Protein AF-A0A7V6L2R2-F1 (afdb_monomer_lite)

Structure (mmCIF, N/CA/C/O backbone):
data_AF-A0A7V6L2R2-F1
#
_entry.id   AF-A0A7V6L2R2-F1
#
loop_
_atom_site.group_PDB
_atom_site.id
_atom_site.type_symbol
_atom_site.label_atom_id
_atom_site.label_alt_id
_atom_site.label_comp_id
_atom_site.label_asym_id
_atom_site.label_entity_id
_atom_site.label_seq_id
_atom_site.pdbx_PDB_ins_code
_atom_site.Cartn_x
_atom_site.Cartn_y
_atom_site.Cartn_z
_atom_site.occupancy
_atom_site.B_iso_or_equiv
_atom_site.auth_seq_id
_atom_site.auth_comp_id
_atom_site.auth_asym_id
_atom_site.auth_atom_id
_atom_site.pdbx_PDB_model_num
ATOM 1 N N . MET A 1 1 ? 2.493 -13.483 13.921 1.00 66.25 1 MET A N 1
ATOM 2 C CA . MET A 1 1 ? 3.131 -12.199 13.503 1.00 66.25 1 MET A CA 1
ATOM 3 C C . MET A 1 1 ? 4.569 -12.244 12.956 1.00 66.25 1 MET A C 1
ATOM 5 O O . MET A 1 1 ? 4.716 -12.155 11.746 1.00 66.25 1 MET A O 1
ATOM 9 N N . ARG A 1 2 ? 5.641 -12.344 13.770 1.00 71.62 2 ARG A N 1
ATOM 10 C CA . ARG A 1 2 ? 7.036 -12.100 13.296 1.00 71.62 2 ARG A CA 1
ATOM 11 C C . ARG A 1 2 ? 7.472 -12.992 12.124 1.00 71.62 2 ARG A C 1
ATOM 13 O O . ARG A 1 2 ? 8.059 -12.504 11.167 1.00 71.62 2 ARG A O 1
ATOM 20 N N . ILE A 1 3 ? 7.132 -14.280 12.189 1.00 77.75 3 ILE A N 1
ATOM 21 C CA . ILE A 1 3 ? 7.435 -15.261 11.136 1.00 77.75 3 ILE A CA 1
ATOM 22 C C . ILE A 1 3 ? 6.674 -14.936 9.843 1.00 77.75 3 ILE A C 1
ATOM 24 O O . ILE A 1 3 ? 7.244 -15.026 8.767 1.00 77.75 3 ILE A O 1
ATOM 28 N N . ILE A 1 4 ? 5.417 -14.492 9.943 1.00 78.88 4 ILE A N 1
ATOM 29 C CA . ILE A 1 4 ? 4.592 -14.135 8.778 1.00 78.88 4 ILE A CA 1
ATOM 30 C C . ILE A 1 4 ? 5.189 -12.922 8.060 1.00 78.88 4 ILE A C 1
ATOM 32 O O . ILE A 1 4 ? 5.351 -12.961 6.847 1.00 78.88 4 ILE A O 1
ATOM 36 N N . ILE A 1 5 ? 5.576 -11.881 8.807 1.00 82.94 5 ILE A N 1
ATOM 37 C CA . ILE A 1 5 ? 6.239 -10.698 8.235 1.00 82.94 5 ILE A CA 1
ATOM 38 C C . ILE A 1 5 ? 7.537 -11.108 7.527 1.00 82.94 5 ILE A C 1
ATOM 40 O O . ILE A 1 5 ? 7.776 -10.681 6.405 1.00 82.94 5 ILE A O 1
ATOM 44 N N . LEU A 1 6 ? 8.347 -11.978 8.138 1.00 84.06 6 LEU A N 1
ATOM 45 C CA . LEU A 1 6 ? 9.572 -12.483 7.513 1.00 84.06 6 LEU A CA 1
ATOM 46 C C . LEU A 1 6 ? 9.301 -13.271 6.226 1.00 84.06 6 LEU A C 1
ATOM 48 O O . LEU A 1 6 ? 9.975 -13.032 5.229 1.00 84.06 6 LEU A O 1
ATOM 52 N N . ILE A 1 7 ? 8.310 -14.168 6.226 1.00 85.56 7 ILE A N 1
ATOM 53 C CA . ILE A 1 7 ? 7.919 -14.939 5.035 1.00 85.56 7 ILE A CA 1
ATOM 54 C C . ILE A 1 7 ? 7.492 -13.997 3.911 1.00 85.56 7 ILE A C 1
ATOM 56 O O . ILE A 1 7 ? 7.914 -14.168 2.774 1.00 85.56 7 ILE A O 1
ATOM 60 N N . VAL A 1 8 ? 6.687 -12.987 4.232 1.00 85.81 8 VAL A N 1
ATOM 61 C CA . VAL A 1 8 ? 6.227 -11.981 3.272 1.00 85.81 8 VAL A CA 1
ATOM 62 C C . VAL A 1 8 ? 7.402 -11.212 2.685 1.00 85.81 8 VAL A C 1
ATOM 64 O O . VAL A 1 8 ? 7.490 -11.078 1.470 1.00 85.81 8 VAL A O 1
ATOM 67 N N . LEU A 1 9 ? 8.312 -10.720 3.527 1.00 87.12 9 LEU A N 1
ATOM 68 C CA . LEU A 1 9 ? 9.476 -9.964 3.068 1.00 87.12 9 LEU A CA 1
ATOM 69 C C . LEU A 1 9 ? 10.397 -10.824 2.195 1.00 87.12 9 LEU A C 1
ATOM 71 O O . LEU A 1 9 ? 10.912 -10.336 1.193 1.00 87.12 9 LEU A O 1
ATOM 75 N N . LEU A 1 10 ? 10.555 -12.106 2.535 1.00 87.44 10 LEU A N 1
ATOM 76 C CA . LEU A 1 10 ? 11.301 -13.070 1.728 1.00 87.44 10 LEU A CA 1
ATOM 77 C C . LEU A 1 10 ? 10.604 -13.346 0.390 1.00 87.44 10 LEU A C 1
ATOM 79 O O . LEU A 1 10 ? 11.253 -13.447 -0.644 1.00 87.44 10 LEU A O 1
ATOM 83 N N . LEU A 1 11 ? 9.277 -13.441 0.383 1.00 87.38 11 LEU A N 1
ATOM 84 C CA . LEU A 1 11 ? 8.513 -13.631 -0.845 1.00 87.38 11 LEU A CA 1
ATOM 85 C C . LEU A 1 11 ? 8.636 -12.402 -1.757 1.00 87.38 11 LEU A C 1
ATOM 87 O O . LEU A 1 11 ? 8.879 -12.555 -2.951 1.00 87.38 11 LEU A O 1
ATOM 91 N N . VAL A 1 12 ? 8.545 -11.191 -1.198 1.00 86.44 12 VAL A N 1
ATOM 92 C CA . VAL A 1 12 ? 8.748 -9.935 -1.940 1.00 86.44 12 VAL A CA 1
ATOM 93 C C . VAL A 1 12 ? 10.162 -9.859 -2.513 1.00 86.44 12 VAL A C 1
ATOM 95 O O . VAL A 1 12 ? 10.316 -9.499 -3.679 1.00 86.44 12 VAL A O 1
ATOM 98 N N . SER A 1 13 ? 11.189 -10.235 -1.743 1.00 85.75 13 SER A N 1
ATOM 99 C CA . SER A 1 13 ? 12.562 -10.233 -2.251 1.00 85.75 13 SER A CA 1
ATOM 100 C C . SER A 1 13 ? 12.744 -11.239 -3.389 1.00 85.75 13 SER A C 1
ATOM 102 O O . SER A 1 13 ? 13.252 -10.868 -4.444 1.00 85.75 13 SER A O 1
ATOM 104 N N . MET A 1 14 ? 12.238 -12.466 -3.246 1.00 87.31 14 MET A N 1
ATOM 105 C CA . MET A 1 14 ? 12.283 -13.473 -4.312 1.00 87.31 14 MET A CA 1
ATOM 106 C C . MET A 1 14 ? 11.558 -13.006 -5.578 1.00 87.31 14 MET A C 1
ATOM 108 O O . MET A 1 14 ? 12.116 -13.102 -6.669 1.00 87.31 14 MET A O 1
ATOM 112 N N . LEU A 1 15 ? 10.353 -12.440 -5.450 1.00 86.69 15 LEU A N 1
ATOM 113 C CA . LEU A 1 15 ? 9.619 -11.898 -6.597 1.00 86.69 15 LEU A CA 1
ATOM 114 C C . LEU A 1 15 ? 10.386 -10.765 -7.278 1.00 86.69 15 LEU A C 1
ATOM 116 O O . LEU A 1 15 ? 10.475 -10.744 -8.502 1.00 86.69 15 LEU A O 1
ATOM 120 N N . SER A 1 16 ? 10.976 -9.852 -6.505 1.00 84.38 16 SER A N 1
ATOM 121 C CA . SER A 1 16 ? 11.739 -8.742 -7.077 1.00 84.38 16 SER A CA 1
ATOM 122 C C . SER A 1 16 ? 12.971 -9.205 -7.863 1.00 84.38 16 SER A C 1
ATOM 124 O O . SER A 1 16 ? 13.277 -8.587 -8.877 1.00 84.38 16 SER A O 1
ATOM 126 N N . ILE A 1 17 ? 13.615 -10.312 -7.459 1.00 84.31 17 ILE A N 1
ATOM 127 C CA . ILE A 1 17 ? 14.720 -10.943 -8.202 1.00 84.31 17 ILE A CA 1
ATOM 128 C C . ILE A 1 17 ? 14.202 -11.585 -9.492 1.00 84.31 17 ILE A C 1
ATOM 130 O O . ILE A 1 17 ? 14.783 -11.413 -10.557 1.00 84.31 17 ILE A O 1
ATOM 134 N N . VAL A 1 18 ? 13.103 -12.339 -9.413 1.00 85.50 18 VAL A N 1
ATOM 135 C CA . VAL A 1 18 ? 12.548 -13.038 -10.583 1.00 85.50 18 VAL A CA 1
ATOM 136 C C . VAL A 1 18 ? 12.093 -12.046 -11.655 1.00 85.50 18 VAL A C 1
ATOM 138 O O . VAL A 1 18 ? 12.289 -12.291 -12.840 1.00 85.50 18 VAL A O 1
ATOM 141 N N . ILE A 1 19 ? 11.510 -10.915 -11.253 1.00 83.94 19 ILE A N 1
ATOM 142 C CA . ILE A 1 19 ? 11.035 -9.884 -12.186 1.00 83.94 19 ILE A CA 1
ATOM 143 C C . ILE A 1 19 ? 12.197 -9.059 -12.745 1.00 83.94 19 ILE A C 1
ATOM 145 O O . ILE A 1 19 ? 12.113 -8.603 -13.883 1.00 83.94 19 ILE A O 1
ATOM 149 N N . SER A 1 20 ? 13.270 -8.858 -11.972 1.00 80.50 20 SER A N 1
ATOM 150 C CA . SER A 1 20 ? 14.415 -8.061 -12.417 1.00 80.50 20 SER A CA 1
ATOM 151 C C . SER A 1 20 ? 15.279 -8.769 -13.461 1.00 80.50 20 SER A C 1
ATOM 153 O O . SER A 1 20 ? 16.068 -8.117 -14.129 1.00 80.50 20 SER A O 1
ATOM 155 N N . ILE A 1 21 ? 15.151 -10.083 -13.656 1.00 81.06 21 ILE A N 1
ATOM 156 C CA . ILE A 1 21 ? 15.971 -10.822 -14.624 1.00 81.06 21 ILE A CA 1
ATOM 157 C C . ILE A 1 21 ? 15.124 -11.153 -15.862 1.00 81.06 21 ILE A C 1
ATOM 159 O O . ILE A 1 21 ? 14.525 -12.231 -15.925 1.00 81.06 21 ILE A O 1
ATOM 163 N N . PRO A 1 22 ? 15.063 -10.273 -16.883 1.00 73.50 22 PRO A N 1
ATOM 164 C CA . PRO A 1 22 ? 14.589 -10.690 -18.192 1.00 73.50 22 PRO A CA 1
ATOM 165 C C . PRO A 1 22 ? 15.577 -11.736 -18.721 1.00 73.50 22 PRO A C 1
ATOM 167 O O . PRO A 1 22 ? 16.786 -11.552 -18.621 1.00 73.50 22 PRO A O 1
ATOM 170 N N . GLY A 1 23 ? 15.087 -12.864 -19.239 1.00 75.75 23 GLY A N 1
ATOM 171 C CA . GLY A 1 23 ? 15.909 -13.991 -19.713 1.00 75.75 23 GLY A CA 1
ATOM 172 C C . GLY A 1 23 ? 16.748 -13.703 -20.971 1.00 75.75 23 GLY A C 1
ATOM 173 O O . GLY A 1 23 ? 16.921 -14.590 -21.800 1.00 75.75 23 GLY A O 1
ATOM 174 N N . THR A 1 24 ? 17.215 -12.467 -21.142 1.00 79.25 24 THR A N 1
ATOM 175 C CA . THR A 1 24 ? 17.924 -11.920 -22.302 1.00 79.25 24 THR A CA 1
ATOM 176 C C . THR A 1 24 ? 19.386 -11.625 -21.972 1.00 79.25 24 THR A C 1
ATOM 178 O O . THR A 1 24 ? 19.799 -11.593 -20.811 1.00 79.25 24 THR A O 1
ATOM 181 N N . SER A 1 25 ? 20.197 -11.386 -23.003 1.00 80.69 25 SER A N 1
ATOM 182 C CA . SER A 1 25 ? 21.614 -11.056 -22.820 1.00 80.69 25 SER A CA 1
ATOM 183 C C . SER A 1 25 ? 21.802 -9.693 -22.134 1.00 80.69 25 SER A C 1
ATOM 185 O O . SER A 1 25 ? 21.013 -8.768 -22.332 1.00 80.69 25 SER A O 1
ATOM 187 N N . GLN A 1 26 ? 22.883 -9.524 -21.360 1.00 79.12 26 GLN A N 1
ATOM 188 C CA . GLN A 1 26 ? 23.194 -8.239 -20.708 1.00 79.12 26 GLN A CA 1
ATOM 189 C C . GLN A 1 26 ? 23.375 -7.096 -21.721 1.00 79.12 26 GLN A C 1
ATOM 191 O O . GLN A 1 26 ? 23.000 -5.959 -21.450 1.00 79.12 26 GLN A O 1
ATOM 196 N N . SER A 1 27 ? 23.910 -7.393 -22.907 1.00 78.69 27 SER A N 1
ATOM 197 C CA . SER A 1 27 ? 24.066 -6.428 -24.000 1.00 78.69 27 SER A CA 1
ATOM 198 C C . SER A 1 27 ? 22.730 -5.879 -24.503 1.00 78.69 27 SER A C 1
ATOM 200 O O . SER A 1 27 ? 22.615 -4.681 -24.746 1.00 78.69 27 SER A O 1
ATOM 202 N N . GLU A 1 28 ? 21.707 -6.726 -24.625 1.00 80.12 28 GLU A N 1
ATOM 203 C CA . GLU A 1 28 ? 20.366 -6.287 -25.030 1.00 80.12 28 GLU A CA 1
ATOM 204 C C . GLU A 1 28 ? 19.686 -5.468 -23.937 1.00 80.12 28 GLU A C 1
ATOM 206 O O . GLU A 1 28 ? 18.989 -4.502 -24.248 1.00 80.12 28 GLU A O 1
ATOM 211 N N . MET A 1 29 ? 19.921 -5.814 -22.666 1.00 80.62 29 MET A N 1
ATOM 212 C CA . MET A 1 29 ? 19.433 -5.016 -21.541 1.00 80.62 29 MET A CA 1
ATOM 213 C C . MET A 1 29 ? 19.971 -3.589 -21.632 1.00 80.62 29 MET A C 1
ATOM 215 O O . MET A 1 29 ? 19.174 -2.659 -21.620 1.00 80.62 29 MET A O 1
ATOM 219 N N . PHE A 1 30 ? 21.285 -3.426 -21.842 1.00 80.06 30 PHE A N 1
ATOM 220 C CA . PHE A 1 30 ? 21.925 -2.114 -21.988 1.00 80.06 30 PHE A CA 1
ATOM 221 C C . PHE A 1 30 ? 21.374 -1.279 -23.147 1.00 80.06 30 PHE A C 1
ATOM 223 O O . PHE A 1 30 ? 21.240 -0.062 -23.020 1.00 80.06 30 PHE A O 1
ATOM 230 N N . LEU A 1 31 ? 21.069 -1.916 -24.278 1.00 82.69 31 LEU A N 1
ATOM 231 C CA . LEU A 1 31 ? 20.532 -1.224 -25.450 1.00 82.69 31 LEU A CA 1
ATOM 232 C C . LEU A 1 31 ? 19.094 -0.739 -25.218 1.00 82.69 31 LEU A C 1
ATOM 234 O O . LEU A 1 31 ? 18.751 0.370 -25.622 1.00 82.69 31 LEU A O 1
ATOM 238 N N . ASN A 1 32 ? 18.278 -1.533 -24.518 1.00 85.62 32 ASN A N 1
ATOM 239 C CA . ASN A 1 32 ? 16.855 -1.270 -24.288 1.00 85.62 32 ASN A CA 1
ATOM 240 C C . ASN A 1 32 ? 16.527 -0.957 -22.816 1.00 85.62 32 ASN A C 1
ATOM 242 O O . ASN A 1 32 ? 15.449 -1.304 -22.330 1.00 85.62 32 ASN A O 1
ATOM 246 N N . ASN A 1 33 ? 17.431 -0.266 -22.111 1.00 84.12 33 ASN A N 1
ATOM 247 C CA . ASN A 1 33 ? 17.317 0.007 -20.671 1.00 84.12 33 ASN A CA 1
ATOM 248 C C . ASN A 1 33 ? 15.948 0.572 -20.260 1.00 84.12 33 ASN A C 1
ATOM 250 O O . ASN A 1 33 ? 15.349 0.119 -19.288 1.00 84.12 33 ASN A O 1
ATOM 254 N N . ASN A 1 34 ? 15.436 1.547 -21.018 1.00 85.94 34 ASN A N 1
ATOM 255 C CA . ASN A 1 34 ? 14.190 2.236 -20.684 1.00 85.94 34 ASN A CA 1
ATOM 256 C C . ASN A 1 34 ? 12.981 1.294 -20.699 1.00 85.94 34 ASN A C 1
ATOM 258 O O . ASN A 1 34 ? 12.143 1.378 -19.807 1.00 85.94 34 ASN A O 1
ATOM 262 N N . LEU A 1 35 ? 12.908 0.386 -21.676 1.00 86.81 35 LEU A N 1
ATOM 263 C CA . LEU A 1 35 ? 11.797 -0.559 -21.795 1.00 86.81 35 LEU A CA 1
ATOM 264 C C . LEU A 1 35 ? 11.795 -1.539 -20.618 1.00 86.81 35 LEU A C 1
ATOM 266 O O . LEU A 1 35 ? 10.774 -1.701 -19.955 1.00 86.81 35 LEU A O 1
ATOM 270 N N . TYR A 1 36 ? 12.951 -2.121 -20.292 1.00 86.50 36 TYR A N 1
ATOM 271 C CA . TYR A 1 36 ? 13.063 -3.051 -19.165 1.00 86.50 36 TYR A CA 1
ATOM 272 C C . TYR A 1 36 ? 12.814 -2.379 -17.813 1.00 86.50 36 TYR A C 1
ATOM 274 O O . TYR A 1 36 ? 12.185 -2.972 -16.936 1.00 86.50 36 TYR A O 1
ATOM 282 N N . ASN A 1 37 ? 13.253 -1.129 -17.644 1.00 87.12 37 ASN A N 1
ATOM 283 C CA . ASN A 1 37 ? 12.980 -0.366 -16.431 1.00 87.12 37 ASN A CA 1
ATOM 284 C C . ASN A 1 37 ? 11.474 -0.080 -16.282 1.00 87.12 37 ASN A C 1
ATOM 286 O O . ASN A 1 37 ? 10.915 -0.269 -15.203 1.00 87.12 37 ASN A O 1
ATOM 290 N N . GLN A 1 38 ? 10.794 0.296 -17.370 1.00 86.81 38 GLN A N 1
ATOM 291 C CA . GLN A 1 38 ? 9.344 0.519 -17.367 1.00 86.81 38 GLN A CA 1
ATOM 292 C C . GLN A 1 38 ? 8.555 -0.761 -17.070 1.00 86.81 38 GLN A C 1
ATOM 294 O O . GLN A 1 38 ? 7.635 -0.742 -16.250 1.00 86.81 38 GLN A O 1
ATOM 299 N N . GLU A 1 39 ? 8.925 -1.884 -17.691 1.00 86.38 39 GLU A N 1
ATOM 300 C CA . GLU A 1 39 ? 8.286 -3.176 -17.426 1.00 86.38 39 GLU A CA 1
ATOM 301 C C . GLU A 1 39 ? 8.469 -3.621 -15.973 1.00 86.38 39 GLU A C 1
ATOM 303 O O . GLU A 1 39 ? 7.517 -4.101 -15.349 1.00 86.38 39 GLU A O 1
ATOM 308 N N . TYR A 1 40 ? 9.674 -3.438 -15.424 1.00 88.31 40 TYR A N 1
ATOM 309 C CA . TYR A 1 40 ? 9.973 -3.754 -14.033 1.00 88.31 40 TYR A CA 1
ATOM 310 C C . TYR A 1 40 ? 9.076 -2.963 -13.077 1.00 88.31 40 TYR A C 1
ATOM 312 O O . TYR A 1 40 ? 8.355 -3.558 -12.270 1.00 88.31 40 TYR A O 1
ATOM 320 N N . HIS A 1 41 ? 9.076 -1.632 -13.201 1.00 87.19 41 HIS A N 1
ATOM 321 C CA . HIS A 1 41 ? 8.301 -0.758 -12.320 1.00 87.19 41 HIS A CA 1
ATOM 322 C C . HIS A 1 41 ? 6.794 -1.007 -12.445 1.00 87.19 41 HIS A C 1
ATOM 324 O O . HIS A 1 41 ? 6.107 -1.106 -11.430 1.00 87.19 41 HIS A O 1
ATOM 330 N N . GLY A 1 42 ? 6.278 -1.202 -13.664 1.00 84.62 42 GLY A N 1
ATOM 331 C CA . GLY A 1 42 ? 4.859 -1.495 -13.886 1.00 84.62 42 GLY A CA 1
ATOM 332 C C . GLY A 1 42 ? 4.408 -2.801 -13.224 1.00 84.62 42 GLY A C 1
ATOM 333 O O . GLY A 1 42 ? 3.415 -2.824 -12.492 1.00 84.62 42 GLY A O 1
ATOM 334 N N . ARG A 1 43 ? 5.163 -3.892 -13.417 1.00 87.19 43 ARG A N 1
ATOM 335 C CA . ARG A 1 43 ? 4.832 -5.200 -12.821 1.00 87.19 43 ARG A CA 1
ATOM 336 C C . ARG A 1 43 ? 4.962 -5.180 -11.304 1.00 87.19 43 ARG A C 1
ATOM 338 O O . ARG A 1 43 ? 4.106 -5.731 -10.607 1.00 87.19 43 ARG A O 1
ATOM 345 N N . ILE A 1 44 ? 6.012 -4.550 -10.779 1.00 87.00 44 ILE A N 1
ATOM 346 C CA . ILE A 1 44 ? 6.253 -4.569 -9.340 1.00 87.00 44 ILE A CA 1
ATOM 347 C C . ILE A 1 44 ? 5.249 -3.706 -8.582 1.00 87.00 44 ILE A C 1
ATOM 349 O O . ILE A 1 44 ? 4.810 -4.109 -7.509 1.00 87.00 44 ILE A O 1
ATOM 353 N N . MET A 1 45 ? 4.794 -2.593 -9.162 1.00 85.69 45 MET A N 1
ATOM 354 C CA . MET A 1 45 ? 3.743 -1.760 -8.575 1.00 85.69 45 MET A CA 1
ATOM 355 C C . MET A 1 45 ? 2.426 -2.522 -8.392 1.00 85.69 45 MET A C 1
ATOM 357 O O . MET A 1 45 ? 1.838 -2.466 -7.309 1.00 85.69 45 MET A O 1
ATOM 361 N N . MET A 1 46 ? 2.000 -3.300 -9.395 1.00 83.50 46 MET A N 1
ATOM 362 C CA . MET A 1 46 ? 0.814 -4.159 -9.272 1.00 83.50 46 MET A CA 1
ATOM 363 C C . MET A 1 46 ? 0.990 -5.203 -8.164 1.00 83.50 46 MET A C 1
ATOM 365 O O . MET A 1 46 ? 0.116 -5.380 -7.318 1.00 83.50 46 MET A O 1
ATOM 369 N N . ILE A 1 47 ? 2.141 -5.875 -8.126 1.00 84.38 47 ILE A N 1
ATOM 370 C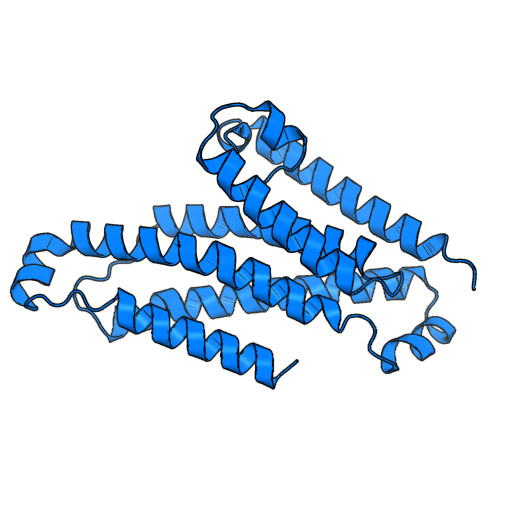 CA . ILE A 1 47 ? 2.418 -6.922 -7.135 1.00 84.38 47 ILE A CA 1
ATOM 371 C C . ILE A 1 47 ? 2.447 -6.349 -5.717 1.00 84.38 47 ILE A C 1
ATOM 373 O O . ILE A 1 47 ? 1.823 -6.904 -4.810 1.00 84.38 47 ILE A O 1
ATOM 377 N N . ILE A 1 48 ? 3.139 -5.225 -5.523 1.00 85.19 48 ILE A N 1
ATOM 378 C CA . ILE A 1 48 ? 3.237 -4.559 -4.225 1.00 85.19 48 ILE A CA 1
ATOM 379 C C . ILE A 1 48 ? 1.852 -4.149 -3.735 1.00 85.19 48 ILE A C 1
ATOM 381 O O . ILE A 1 48 ? 1.561 -4.374 -2.562 1.00 85.19 48 ILE A O 1
ATOM 385 N N . ARG A 1 49 ? 0.992 -3.616 -4.615 1.00 84.81 49 ARG A N 1
ATOM 386 C CA . ARG A 1 49 ? -0.385 -3.237 -4.275 1.00 84.81 49 ARG A CA 1
ATOM 387 C C . ARG A 1 49 ? -1.132 -4.370 -3.578 1.00 84.81 49 ARG A C 1
ATOM 389 O O . ARG A 1 49 ? -1.635 -4.193 -2.468 1.00 84.81 49 ARG A O 1
ATOM 396 N N . TYR A 1 50 ? -1.140 -5.554 -4.180 1.00 84.19 50 TYR A N 1
ATOM 397 C CA . TYR A 1 50 ? -1.883 -6.695 -3.645 1.00 84.19 50 TYR A CA 1
ATOM 398 C C . TYR A 1 50 ? -1.192 -7.362 -2.452 1.00 84.19 50 TYR A C 1
ATOM 400 O O . TYR A 1 50 ? -1.855 -7.699 -1.466 1.00 84.19 50 TYR A O 1
ATOM 408 N N . ILE A 1 51 ? 0.137 -7.515 -2.491 1.00 84.50 51 ILE A N 1
ATOM 409 C CA . ILE A 1 51 ? 0.882 -8.103 -1.370 1.00 84.50 51 ILE A CA 1
ATOM 410 C C . ILE A 1 51 ? 0.747 -7.219 -0.128 1.00 84.50 51 ILE A C 1
ATOM 412 O O . ILE A 1 51 ? 0.445 -7.729 0.952 1.00 84.50 51 ILE A O 1
ATOM 416 N N . LEU A 1 52 ? 0.896 -5.897 -0.248 1.00 83.62 52 LEU A N 1
ATOM 417 C CA . LEU A 1 52 ? 0.719 -4.991 0.889 1.00 83.62 52 LEU A CA 1
ATOM 418 C C . LEU A 1 52 ? -0.698 -5.071 1.458 1.00 83.62 52 LEU A C 1
ATOM 420 O O . LEU A 1 52 ? -0.841 -5.221 2.671 1.00 83.62 52 LEU A O 1
ATOM 424 N N . MET A 1 53 ? -1.735 -5.069 0.613 1.00 84.25 53 MET A N 1
ATOM 425 C CA . MET A 1 53 ? -3.118 -5.228 1.083 1.00 84.25 53 MET A CA 1
ATOM 426 C C . MET A 1 53 ? -3.298 -6.500 1.921 1.00 84.25 53 MET A C 1
ATOM 428 O O . MET A 1 53 ? -3.813 -6.455 3.043 1.00 84.25 53 MET A O 1
ATOM 432 N N . PHE A 1 54 ? -2.801 -7.633 1.421 1.0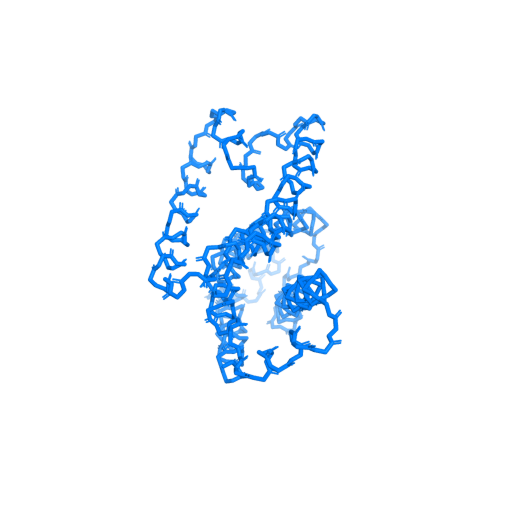0 83.00 54 PHE A N 1
ATOM 433 C CA . PHE A 1 54 ? -2.902 -8.910 2.123 1.00 83.00 54 PHE A CA 1
ATOM 434 C C . PHE A 1 54 ? -2.134 -8.914 3.446 1.00 83.00 54 PHE A C 1
ATOM 436 O O . PHE A 1 54 ? -2.648 -9.344 4.480 1.00 83.00 54 PHE A O 1
ATOM 443 N N . THR A 1 55 ? -0.919 -8.382 3.448 1.00 83.19 55 THR A N 1
ATOM 444 C CA . THR A 1 55 ? -0.031 -8.415 4.618 1.00 83.19 55 THR A CA 1
ATOM 445 C C . THR A 1 55 ? -0.541 -7.552 5.759 1.00 83.19 55 THR A C 1
ATOM 447 O O . THR A 1 55 ? -0.563 -8.002 6.906 1.00 83.19 55 THR A O 1
ATOM 450 N N . ILE A 1 56 ? -1.041 -6.357 5.447 1.00 83.94 56 ILE A N 1
ATOM 451 C CA . ILE A 1 56 ? -1.677 -5.467 6.420 1.00 83.94 56 ILE A CA 1
ATOM 452 C C . ILE A 1 56 ? -2.900 -6.152 7.038 1.00 83.94 56 ILE A C 1
ATOM 454 O O . ILE A 1 56 ? -3.072 -6.107 8.257 1.00 83.94 56 ILE A O 1
ATOM 458 N N . SER A 1 57 ? -3.712 -6.855 6.241 1.00 81.06 57 SER A N 1
ATOM 459 C CA . SER A 1 57 ? -4.862 -7.587 6.783 1.00 81.06 57 SER A CA 1
ATOM 460 C C . SER A 1 57 ? -4.459 -8.676 7.781 1.00 81.06 57 SER A C 1
ATOM 462 O O . SER A 1 57 ? -5.039 -8.754 8.863 1.00 81.06 57 SER A O 1
ATOM 464 N N . LEU A 1 58 ? -3.416 -9.458 7.478 1.00 80.00 58 LEU A N 1
ATOM 465 C CA . LEU A 1 58 ? -2.923 -10.523 8.356 1.00 80.00 58 LEU A CA 1
ATOM 466 C C . LEU A 1 58 ? -2.399 -9.974 9.685 1.00 80.00 58 LEU A C 1
ATOM 468 O O . LEU A 1 58 ? -2.633 -10.561 10.740 1.00 80.00 58 LEU A O 1
ATOM 472 N N . ILE A 1 59 ? -1.715 -8.834 9.636 1.00 79.25 59 ILE A N 1
ATOM 473 C CA . ILE A 1 59 ? -1.194 -8.137 10.814 1.00 79.25 59 ILE A CA 1
ATOM 474 C C . ILE A 1 59 ? -2.347 -7.641 11.689 1.00 79.25 59 ILE A C 1
ATOM 476 O O . ILE A 1 59 ? -2.333 -7.807 12.908 1.00 79.25 59 ILE A O 1
ATOM 480 N N . LEU A 1 60 ? -3.382 -7.071 11.079 1.00 78.06 60 LEU A N 1
ATOM 481 C CA . LEU A 1 60 ? -4.521 -6.534 11.817 1.00 78.06 60 LEU A CA 1
ATOM 482 C C . LEU A 1 60 ? -5.438 -7.630 12.378 1.00 78.06 60 LEU A C 1
ATOM 484 O O . LEU A 1 60 ? -6.119 -7.396 13.367 1.00 78.06 60 LEU A O 1
ATOM 488 N N . ILE A 1 61 ? -5.432 -8.851 11.840 1.00 73.94 61 ILE A N 1
ATOM 489 C CA . ILE A 1 61 ? -6.232 -9.963 12.390 1.00 73.94 61 ILE A CA 1
ATOM 490 C C . ILE A 1 61 ? -5.780 -10.375 13.806 1.00 73.94 61 ILE A C 1
ATOM 492 O O . ILE A 1 61 ? -6.597 -10.830 14.612 1.00 73.94 61 ILE A O 1
ATOM 496 N N . GLU A 1 62 ? -4.504 -10.180 14.156 1.00 65.25 62 GLU A N 1
ATOM 497 C CA . GLU A 1 62 ? -3.979 -10.408 15.515 1.00 65.25 62 GLU A CA 1
ATOM 498 C C . GLU A 1 62 ? -4.144 -9.169 16.438 1.00 65.25 62 GLU A C 1
ATOM 500 O O . GLU A 1 62 ? -3.520 -9.090 17.496 1.00 65.25 62 GLU A O 1
ATOM 505 N N . HIS A 1 63 ? -5.000 -8.201 16.076 1.00 62.84 63 HIS A N 1
ATOM 506 C CA . HIS A 1 63 ? -5.188 -6.922 16.782 1.00 62.84 63 HIS A CA 1
ATOM 507 C C . HIS A 1 63 ? -5.601 -7.031 18.262 1.00 62.84 63 HIS A C 1
ATOM 509 O O . HIS A 1 63 ? -5.338 -6.125 19.060 1.00 62.84 63 HIS A O 1
ATOM 515 N N . ASP A 1 64 ? -6.213 -8.147 18.658 1.00 58.69 64 ASP A N 1
ATOM 516 C CA . ASP A 1 64 ? -6.615 -8.414 20.040 1.00 58.69 64 ASP A CA 1
ATOM 517 C C . ASP A 1 64 ? -5.625 -9.334 20.749 1.00 58.69 64 ASP A C 1
ATOM 519 O O . ASP A 1 64 ? -5.936 -10.448 21.178 1.00 58.69 64 ASP A O 1
ATOM 523 N N . ALA A 1 65 ? -4.400 -8.837 20.913 1.00 59.19 65 ALA A N 1
ATOM 524 C CA . ALA A 1 65 ? -3.459 -9.435 21.843 1.00 59.19 65 ALA A CA 1
ATOM 525 C C . ALA A 1 65 ? -4.037 -9.366 23.269 1.00 59.19 65 ALA A C 1
ATOM 527 O O . ALA A 1 65 ? -4.430 -8.299 23.749 1.00 59.19 65 ALA A O 1
ATOM 528 N N . GLN A 1 66 ? -4.054 -10.503 23.974 1.00 58.09 66 GLN A N 1
ATOM 529 C CA . GLN A 1 66 ? -4.582 -10.622 25.343 1.00 58.09 66 GLN A CA 1
ATOM 530 C C . GLN A 1 66 ? -3.948 -9.610 26.320 1.00 58.09 66 GLN A C 1
ATOM 532 O O . GLN A 1 66 ? -4.604 -9.174 27.262 1.00 58.09 66 GLN A O 1
ATOM 537 N N . PHE A 1 67 ? -2.720 -9.160 26.040 1.00 58.00 67 PHE A N 1
ATOM 538 C CA . PHE A 1 67 ? -1.983 -8.150 26.806 1.00 58.00 67 PHE A CA 1
ATOM 539 C C . PHE A 1 67 ? -2.574 -6.729 26.759 1.00 58.00 67 PHE A C 1
ATOM 541 O O . PHE A 1 67 ? -2.231 -5.909 27.606 1.00 58.00 67 PHE A O 1
ATOM 548 N N . ILE A 1 68 ? -3.458 -6.413 25.804 1.00 58.59 68 ILE A N 1
ATOM 549 C CA . ILE A 1 68 ? -4.053 -5.069 25.674 1.00 58.59 68 ILE A CA 1
ATOM 550 C C . ILE A 1 68 ? -5.268 -4.905 26.599 1.00 58.59 68 ILE A C 1
ATOM 552 O O . ILE A 1 68 ? -5.545 -3.803 27.072 1.00 58.59 68 ILE A O 1
ATOM 556 N N . LYS A 1 69 ? -5.968 -6.001 26.921 1.00 60.91 69 LYS A N 1
ATOM 557 C CA . LYS A 1 69 ? -7.178 -5.977 27.761 1.00 60.91 69 LYS A CA 1
ATOM 558 C C . LYS A 1 69 ? -6.938 -5.405 29.171 1.00 60.91 69 LYS A C 1
ATOM 560 O O . LYS A 1 69 ? -7.740 -4.573 29.589 1.00 60.91 69 LYS A O 1
ATOM 565 N N . PRO A 1 70 ? -5.840 -5.736 29.883 1.00 58.28 70 PRO A N 1
ATOM 566 C CA . PRO A 1 70 ? -5.540 -5.140 31.185 1.00 58.28 70 PRO A CA 1
ATOM 567 C C . PRO A 1 70 ? -5.304 -3.629 31.115 1.00 58.28 70 PRO A C 1
ATOM 569 O O . PRO A 1 70 ? -5.715 -2.908 32.017 1.00 58.28 70 PRO A O 1
ATOM 572 N N . LEU A 1 71 ? -4.698 -3.117 30.036 1.00 58.62 71 LEU A N 1
ATOM 573 C CA . LEU A 1 71 ? -4.395 -1.687 29.900 1.00 58.62 71 LEU A CA 1
ATOM 574 C C . LEU A 1 71 ? -5.670 -0.828 29.886 1.00 58.62 71 LEU A C 1
ATOM 576 O O . LEU A 1 71 ? -5.636 0.298 30.385 1.00 58.62 71 LEU A O 1
ATOM 580 N N . ILE A 1 72 ? -6.795 -1.376 29.397 1.00 61.19 72 ILE A N 1
ATOM 581 C CA . ILE A 1 72 ? -8.125 -0.728 29.372 1.00 61.19 72 ILE A CA 1
ATOM 582 C C . ILE A 1 72 ? -8.615 -0.363 30.766 1.00 61.19 72 ILE A C 1
ATOM 584 O O . ILE A 1 72 ? -9.194 0.713 30.936 1.00 61.19 72 ILE A O 1
ATOM 588 N N . ALA A 1 73 ? -8.306 -1.189 31.763 1.00 60.41 73 ALA A N 1
ATOM 589 C CA . ALA A 1 73 ? -8.643 -0.901 33.149 1.00 60.41 73 ALA A CA 1
ATOM 590 C C . ALA A 1 73 ? -7.842 0.286 33.722 1.00 60.41 73 ALA A C 1
ATOM 592 O O . ALA A 1 73 ? -8.354 1.004 34.576 1.00 60.41 73 ALA A O 1
ATOM 593 N N . TYR A 1 74 ? -6.620 0.538 33.231 1.00 59.69 74 TYR A N 1
ATOM 594 C CA . TYR A 1 74 ? -5.702 1.520 33.825 1.00 59.69 74 TYR A CA 1
ATOM 595 C C . TYR A 1 74 ? -5.700 2.902 33.146 1.00 59.69 74 TYR A C 1
ATOM 597 O O . TYR A 1 74 ? -5.609 3.913 33.839 1.00 59.69 74 TYR A O 1
ATOM 605 N N . PHE A 1 75 ? -5.802 3.000 31.812 1.00 64.50 75 PHE A N 1
ATOM 606 C CA . PHE A 1 75 ? -5.461 4.249 31.094 1.00 64.50 75 PHE A CA 1
ATOM 607 C C . PHE A 1 75 ? -6.625 5.064 30.505 1.00 64.50 75 PHE A C 1
ATOM 609 O O . PHE A 1 75 ? -6.378 6.056 29.818 1.00 64.50 75 PHE A O 1
ATOM 616 N N . LYS A 1 76 ? -7.883 4.743 30.840 1.00 74.75 76 LYS A N 1
ATOM 617 C CA . LYS A 1 76 ? -9.106 5.255 30.179 1.00 74.75 76 LYS A CA 1
ATOM 618 C C . LYS A 1 76 ? -9.176 4.841 28.698 1.00 74.75 76 LYS A C 1
ATOM 620 O O . LYS A 1 76 ? -8.204 4.909 27.948 1.00 74.75 76 LYS A O 1
ATOM 625 N N . ARG A 1 77 ? -10.374 4.468 28.243 1.00 73.12 77 ARG A N 1
ATOM 626 C CA . ARG A 1 77 ? -10.611 3.875 26.912 1.00 73.12 77 ARG A CA 1
ATOM 627 C C . ARG A 1 77 ? -10.091 4.716 25.743 1.00 73.12 77 ARG A C 1
ATOM 629 O O . ARG A 1 77 ? -9.399 4.190 24.880 1.00 73.12 77 ARG A O 1
ATOM 636 N N . GLY A 1 78 ? -10.353 6.025 25.749 1.00 75.56 78 GLY A N 1
ATOM 637 C CA . GLY A 1 78 ? -9.957 6.914 24.651 1.00 75.56 78 GLY A CA 1
ATOM 638 C C . GLY A 1 78 ? -8.443 6.983 24.415 1.00 75.56 78 GLY A C 1
ATOM 639 O O . GLY A 1 78 ? -8.005 6.990 23.268 1.00 75.56 78 GLY A O 1
ATOM 640 N N . LYS A 1 79 ? -7.625 6.957 25.480 1.00 78.88 79 LYS A N 1
ATOM 641 C CA . LYS A 1 79 ? -6.158 6.985 25.333 1.00 78.88 79 LYS A CA 1
ATOM 642 C C . LYS A 1 79 ? -5.637 5.707 24.685 1.00 78.88 79 LYS A C 1
ATOM 644 O O . LYS A 1 79 ? -4.735 5.757 23.859 1.00 78.88 79 LYS A O 1
ATOM 649 N N . ILE A 1 80 ? -6.227 4.567 25.025 1.00 80.62 80 ILE A N 1
ATOM 650 C CA . ILE A 1 80 ? -5.808 3.268 24.490 1.00 80.62 80 ILE A CA 1
ATOM 651 C C . ILE A 1 80 ? -6.244 3.123 23.043 1.00 80.62 80 ILE A C 1
ATOM 653 O O . ILE A 1 80 ? -5.448 2.662 22.234 1.00 80.62 80 ILE A O 1
ATOM 657 N N . ALA A 1 81 ? -7.450 3.586 22.701 1.00 80.56 81 ALA A N 1
ATOM 658 C CA . ALA A 1 81 ? -7.905 3.663 21.317 1.00 80.56 81 ALA A CA 1
ATOM 659 C C . ALA A 1 81 ? -6.907 4.438 20.445 1.00 80.56 81 ALA A C 1
ATOM 661 O O . ALA A 1 81 ? -6.522 3.960 19.378 1.00 80.56 81 ALA A O 1
ATOM 662 N N . PHE A 1 82 ? -6.451 5.595 20.937 1.00 84.50 82 PHE A N 1
ATOM 663 C CA . PHE A 1 82 ? -5.480 6.447 20.256 1.00 84.50 82 PHE A CA 1
ATOM 664 C C . PHE A 1 82 ? -4.105 5.782 20.120 1.00 84.50 82 PHE A C 1
ATOM 666 O O . PHE A 1 82 ? -3.568 5.725 19.017 1.00 84.50 82 PHE A O 1
ATOM 673 N N . TYR A 1 83 ? -3.556 5.212 21.200 1.00 84.69 83 TYR A N 1
ATOM 674 C CA . TYR A 1 83 ? -2.273 4.502 21.130 1.00 84.69 83 TYR A CA 1
ATOM 675 C C . TYR A 1 83 ? -2.331 3.280 20.212 1.00 84.69 83 TYR A C 1
ATOM 677 O O . TYR A 1 83 ? -1.381 3.036 19.474 1.00 84.69 83 TYR A O 1
ATOM 685 N N . LYS A 1 84 ? -3.449 2.545 20.213 1.00 82.31 84 LYS A N 1
ATOM 686 C CA . LYS A 1 84 ? -3.671 1.402 19.321 1.00 82.31 84 LYS A CA 1
ATOM 687 C C . LYS A 1 84 ? -3.665 1.861 17.862 1.00 82.31 84 LYS A C 1
ATOM 689 O O . LYS A 1 84 ? -2.908 1.324 17.062 1.00 82.31 84 LYS A O 1
ATOM 694 N N . LEU A 1 85 ? -4.419 2.914 17.546 1.00 87.81 85 LEU A N 1
ATOM 695 C CA . LEU A 1 85 ? -4.467 3.498 16.205 1.00 87.81 85 LEU A CA 1
ATOM 696 C C . LEU A 1 85 ? -3.078 3.945 15.725 1.00 87.81 85 LEU A C 1
ATOM 698 O O . LEU A 1 85 ? -2.655 3.543 14.644 1.00 87.81 85 LEU A O 1
ATOM 702 N N . ILE A 1 86 ? -2.335 4.702 16.540 1.00 88.50 86 ILE A N 1
ATOM 703 C CA . ILE A 1 86 ? -0.977 5.149 16.186 1.00 88.50 86 ILE A CA 1
ATOM 704 C C . ILE A 1 86 ? -0.045 3.961 15.967 1.00 88.50 86 ILE A C 1
ATOM 706 O O . ILE A 1 86 ? 0.697 3.935 14.989 1.00 88.50 86 ILE A O 1
ATOM 710 N N . PHE A 1 87 ? -0.079 2.976 16.863 1.00 87.38 87 PHE A N 1
ATOM 711 C CA . PHE A 1 87 ? 0.796 1.813 16.789 1.00 87.38 87 PHE A CA 1
ATOM 712 C C . PHE A 1 87 ? 0.605 1.032 15.483 1.00 87.38 87 PHE A C 1
ATOM 714 O O . PHE A 1 87 ? 1.587 0.733 14.804 1.00 87.38 87 PHE A O 1
ATOM 721 N N . TYR A 1 88 ? -0.642 0.753 15.089 1.00 87.56 88 TYR A N 1
ATOM 722 C CA . TYR A 1 88 ? -0.907 0.040 13.837 1.00 87.56 88 TYR A CA 1
ATOM 723 C C . TYR A 1 88 ? -0.575 0.878 12.601 1.00 87.56 88 TYR A C 1
ATOM 725 O O . TYR A 1 88 ? 0.010 0.338 11.664 1.00 87.56 88 TYR A O 1
ATOM 733 N N . LEU A 1 89 ? -0.848 2.187 12.609 1.00 89.81 89 LEU A N 1
ATOM 734 C CA . LEU A 1 89 ? -0.433 3.067 11.510 1.00 89.81 89 LEU A CA 1
ATOM 735 C C . LEU A 1 89 ? 1.095 3.105 11.350 1.00 89.81 89 LEU A C 1
ATOM 737 O O . LEU A 1 89 ? 1.591 3.037 10.227 1.00 89.81 89 LEU A O 1
ATOM 741 N N . LEU A 1 90 ? 1.853 3.148 12.451 1.00 90.06 90 LEU A N 1
ATOM 742 C CA . LEU A 1 90 ? 3.318 3.106 12.412 1.00 90.06 90 LEU A CA 1
ATOM 743 C C . LEU A 1 90 ? 3.848 1.779 11.859 1.00 90.06 90 LEU A C 1
ATOM 745 O O . LEU A 1 90 ? 4.781 1.796 11.059 1.00 90.06 90 LEU A O 1
ATOM 749 N N . ILE A 1 91 ? 3.252 0.643 12.237 1.00 88.19 91 ILE A N 1
ATOM 750 C CA . ILE A 1 91 ? 3.627 -0.670 11.683 1.00 88.19 91 ILE A CA 1
ATOM 751 C C . ILE A 1 91 ? 3.401 -0.707 10.170 1.00 88.19 91 ILE A C 1
ATOM 753 O O . ILE A 1 91 ? 4.267 -1.177 9.433 1.00 88.19 91 ILE A O 1
ATOM 757 N N . VAL A 1 92 ? 2.255 -0.207 9.706 1.00 89.69 92 VAL A N 1
ATOM 758 C CA . VAL A 1 92 ? 1.916 -0.180 8.278 1.00 89.69 92 VAL A CA 1
ATOM 759 C C . VAL A 1 92 ? 2.896 0.706 7.509 1.00 89.69 92 VAL A C 1
ATOM 761 O O . VAL A 1 92 ? 3.456 0.261 6.510 1.00 89.69 92 VAL A O 1
ATOM 764 N N . LEU A 1 93 ? 3.184 1.914 8.002 1.00 91.25 93 LEU A N 1
ATOM 765 C CA . LEU A 1 93 ? 4.173 2.806 7.384 1.00 91.25 93 LEU A CA 1
ATOM 766 C C . LEU A 1 93 ? 5.573 2.183 7.350 1.00 91.25 93 LEU A C 1
ATOM 768 O O . LEU A 1 93 ? 6.250 2.246 6.326 1.00 91.25 93 LEU A O 1
ATOM 772 N N . TRP A 1 94 ? 5.995 1.537 8.437 1.00 91.00 94 TRP A N 1
ATOM 773 C CA . TRP A 1 94 ? 7.280 0.842 8.504 1.00 91.00 94 TRP A CA 1
ATOM 774 C C . TRP A 1 94 ? 7.384 -0.284 7.464 1.00 91.00 94 TRP A C 1
ATOM 776 O O . TRP A 1 94 ? 8.403 -0.397 6.784 1.00 91.00 94 TRP A O 1
ATOM 786 N N . LEU A 1 95 ? 6.320 -1.071 7.273 1.00 89.75 95 LEU A N 1
ATOM 787 C CA . LEU A 1 95 ? 6.281 -2.121 6.248 1.00 89.75 95 LEU A CA 1
ATOM 788 C C . LEU A 1 95 ? 6.366 -1.570 4.832 1.00 89.75 95 LEU A C 1
ATOM 790 O O . LEU A 1 95 ? 7.119 -2.108 4.022 1.00 89.75 95 LEU A O 1
ATOM 794 N N . ILE A 1 96 ? 5.628 -0.496 4.545 1.00 89.81 96 ILE A N 1
ATOM 795 C CA . ILE A 1 96 ? 5.660 0.177 3.242 1.00 89.81 96 ILE A CA 1
ATOM 796 C C . ILE A 1 96 ? 7.092 0.627 2.928 1.00 89.81 96 ILE A C 1
ATOM 798 O O . ILE A 1 96 ? 7.591 0.352 1.838 1.00 89.81 96 ILE A O 1
ATOM 802 N N . ILE A 1 97 ? 7.779 1.251 3.893 1.00 90.50 97 ILE A N 1
ATOM 803 C CA . ILE A 1 97 ? 9.165 1.717 3.732 1.00 90.50 97 ILE A CA 1
ATOM 804 C C . ILE A 1 97 ? 10.114 0.547 3.458 1.00 90.50 97 ILE A C 1
ATOM 806 O O . ILE A 1 97 ? 10.956 0.638 2.562 1.00 90.50 97 ILE A O 1
ATOM 810 N N . ILE A 1 98 ? 9.988 -0.560 4.194 1.00 90.56 98 ILE A N 1
ATOM 811 C CA . ILE A 1 98 ? 10.864 -1.724 4.003 1.00 90.56 98 ILE A CA 1
ATOM 812 C C . ILE A 1 98 ? 10.634 -2.373 2.644 1.00 90.56 98 ILE A C 1
ATOM 814 O O . ILE A 1 98 ? 11.601 -2.648 1.938 1.00 90.56 98 ILE A O 1
ATOM 818 N N . ILE A 1 99 ? 9.378 -2.600 2.263 1.00 89.44 99 ILE A N 1
ATOM 819 C CA . ILE A 1 99 ? 9.041 -3.213 0.973 1.00 89.44 99 ILE A CA 1
ATOM 820 C C . ILE A 1 99 ? 9.547 -2.341 -0.174 1.00 89.44 99 ILE A C 1
ATOM 822 O O . ILE A 1 99 ? 10.187 -2.855 -1.087 1.00 89.44 99 ILE A O 1
ATOM 826 N N . TYR A 1 100 ? 9.351 -1.025 -0.087 1.00 88.94 100 TYR A N 1
ATOM 827 C CA . TYR A 1 100 ? 9.899 -0.090 -1.064 1.00 88.94 100 TYR A CA 1
ATOM 828 C C . TYR A 1 100 ? 11.427 -0.163 -1.149 1.00 88.94 100 TYR A C 1
ATOM 830 O O . TYR A 1 100 ? 11.996 -0.210 -2.237 1.00 88.94 100 TYR A O 1
ATOM 838 N N . SER A 1 101 ? 12.099 -0.234 0.002 1.00 89.19 101 SER A N 1
ATOM 839 C CA . SER A 1 101 ? 13.559 -0.352 0.048 1.00 89.19 101 SER A CA 1
ATOM 840 C C . SER A 1 101 ? 14.038 -1.634 -0.639 1.00 89.19 101 SER A C 1
ATOM 842 O O . SER A 1 101 ? 14.975 -1.585 -1.427 1.00 89.19 101 SER A O 1
ATOM 844 N N . ILE A 1 102 ? 13.371 -2.768 -0.401 1.00 89.19 102 ILE A N 1
ATOM 845 C CA . ILE A 1 102 ? 13.682 -4.056 -1.044 1.00 89.19 102 ILE A CA 1
ATOM 846 C C . ILE A 1 102 ? 13.539 -3.946 -2.568 1.00 89.19 102 ILE A C 1
ATOM 848 O O . ILE A 1 102 ? 14.433 -4.362 -3.303 1.00 89.19 102 ILE A O 1
ATOM 852 N N . VAL A 1 103 ? 12.446 -3.334 -3.026 1.00 87.88 103 VAL A N 1
ATOM 853 C CA . VAL A 1 103 ? 12.114 -3.153 -4.446 1.00 87.88 103 VAL A CA 1
ATOM 854 C C . VAL A 1 103 ? 13.119 -2.263 -5.174 1.00 87.88 103 VAL A C 1
ATOM 856 O O . VAL A 1 103 ? 13.313 -2.439 -6.364 1.00 87.88 103 VAL A O 1
ATOM 859 N N . ILE A 1 104 ? 13.799 -1.342 -4.491 1.00 88.88 104 ILE A N 1
ATOM 860 C CA . ILE A 1 104 ? 14.867 -0.537 -5.104 1.00 88.88 104 ILE A CA 1
ATOM 861 C C . ILE A 1 104 ? 16.219 -1.239 -5.017 1.00 88.88 104 ILE A C 1
ATOM 863 O O . ILE A 1 104 ? 16.968 -1.277 -5.991 1.00 88.88 104 ILE A O 1
ATOM 867 N N . VAL A 1 105 ? 16.567 -1.746 -3.834 1.00 88.44 105 VAL A N 1
ATOM 868 C CA . VAL A 1 105 ? 17.920 -2.241 -3.552 1.00 88.44 105 VAL A CA 1
ATOM 869 C C . VAL A 1 105 ? 18.224 -3.492 -4.367 1.00 88.44 105 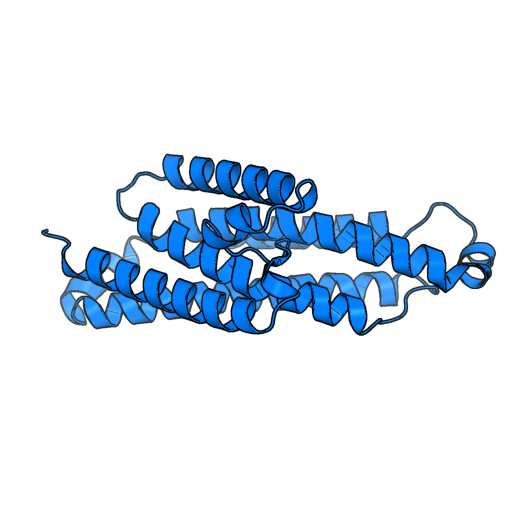VAL A C 1
ATOM 871 O O . VAL A 1 105 ? 19.330 -3.625 -4.883 1.00 88.44 105 VAL A O 1
ATOM 874 N N . ILE A 1 106 ? 17.256 -4.394 -4.521 1.00 88.12 106 ILE A N 1
ATOM 875 C CA . ILE A 1 106 ? 17.465 -5.641 -5.258 1.00 88.12 106 ILE A CA 1
ATOM 876 C C . ILE A 1 106 ? 17.783 -5.401 -6.737 1.00 88.12 106 ILE A C 1
ATOM 878 O O . ILE A 1 106 ? 18.867 -5.813 -7.148 1.00 88.12 106 ILE A O 1
ATOM 882 N N . PRO A 1 107 ? 16.939 -4.730 -7.545 1.00 85.81 107 PRO A N 1
ATOM 883 C CA . PRO A 1 107 ? 17.236 -4.531 -8.961 1.00 85.81 107 PRO A CA 1
ATOM 884 C C . PRO A 1 107 ? 18.499 -3.694 -9.164 1.00 85.81 107 PRO A C 1
ATOM 886 O O . PRO A 1 107 ? 19.259 -3.985 -10.083 1.00 85.81 107 PRO A O 1
ATOM 889 N N . PHE A 1 108 ? 18.778 -2.732 -8.276 1.00 86.94 108 PHE A N 1
ATOM 890 C CA . PHE A 1 108 ? 20.016 -1.954 -8.311 1.00 86.94 108 PHE A CA 1
ATOM 891 C C . PHE A 1 108 ? 21.269 -2.831 -8.168 1.00 86.94 108 PHE A C 1
ATOM 893 O O . PHE A 1 108 ? 22.291 -2.550 -8.787 1.00 86.94 108 PHE A O 1
ATOM 900 N N . VAL A 1 109 ? 21.203 -3.902 -7.370 1.00 86.44 109 VAL A N 1
ATOM 901 C CA . VAL A 1 109 ? 22.318 -4.845 -7.197 1.00 86.44 109 VAL A CA 1
ATOM 902 C C . VAL A 1 109 ? 22.341 -5.907 -8.297 1.00 86.44 109 VAL A C 1
ATOM 904 O O . VAL A 1 109 ? 23.416 -6.303 -8.743 1.00 86.44 109 VAL A O 1
ATOM 907 N N . THR A 1 110 ? 21.178 -6.402 -8.728 1.00 83.19 110 THR A N 1
ATOM 908 C CA . THR A 1 110 ? 21.095 -7.557 -9.637 1.00 83.19 110 THR A CA 1
ATOM 909 C C . THR A 1 110 ? 21.183 -7.193 -11.114 1.00 83.19 110 THR A C 1
ATOM 911 O O . THR A 1 110 ? 21.513 -8.056 -11.924 1.00 83.19 110 THR A O 1
ATOM 914 N N . THR A 1 111 ? 20.856 -5.956 -11.491 1.00 83.56 111 THR A N 1
ATOM 915 C CA . THR A 1 111 ? 20.697 -5.567 -12.899 1.00 83.56 111 THR A CA 1
ATOM 916 C C . THR A 1 111 ? 21.439 -4.287 -13.233 1.00 83.56 111 THR A C 1
ATOM 918 O O . THR A 1 111 ? 21.535 -3.374 -12.421 1.00 83.56 111 THR A O 1
ATOM 921 N N . SER A 1 112 ? 21.930 -4.205 -14.466 1.00 78.75 112 SER A N 1
ATOM 922 C CA . SER A 1 112 ? 22.617 -3.021 -14.980 1.00 78.75 112 SER A CA 1
ATOM 923 C C . SER A 1 112 ? 21.685 -1.987 -15.616 1.00 78.75 112 SER A C 1
ATOM 925 O O . SER A 1 112 ? 22.093 -0.843 -15.801 1.00 78.75 112 SER A O 1
ATOM 927 N N . TYR A 1 113 ? 20.451 -2.375 -15.959 1.00 83.25 113 TYR A N 1
ATOM 928 C CA . TYR A 1 113 ? 19.486 -1.492 -16.620 1.00 83.25 113 TYR A CA 1
ATOM 929 C C . TYR A 1 113 ? 18.677 -0.635 -15.641 1.00 83.25 113 TYR A C 1
ATOM 931 O O . TYR A 1 113 ? 18.041 0.334 -16.058 1.00 83.25 113 TYR A O 1
ATOM 939 N N . TYR A 1 114 ? 18.652 -1.002 -14.355 1.00 85.06 114 TYR A N 1
ATOM 940 C CA . TYR A 1 114 ? 17.794 -0.346 -13.379 1.00 85.06 114 TYR A CA 1
ATOM 941 C C . TYR A 1 114 ? 18.194 1.114 -13.179 1.00 85.06 114 TYR A C 1
ATOM 943 O O . TYR A 1 114 ? 19.330 1.437 -12.823 1.00 85.06 114 TYR A O 1
ATOM 951 N N . GLN A 1 115 ? 17.219 2.000 -13.357 1.00 86.12 115 GLN A N 1
ATOM 952 C CA . GLN A 1 115 ? 17.359 3.417 -13.069 1.00 86.12 115 GLN A CA 1
ATOM 953 C C . GLN A 1 115 ? 16.196 3.867 -12.198 1.00 86.12 115 GLN A C 1
ATOM 955 O O . GLN A 1 115 ? 15.035 3.524 -12.434 1.00 86.12 115 GLN A O 1
ATOM 960 N N . PHE A 1 116 ? 16.515 4.660 -11.181 1.00 85.25 116 PHE A N 1
ATOM 961 C CA . PHE A 1 116 ? 15.492 5.269 -10.354 1.00 85.25 116 PHE A CA 1
ATOM 962 C C . PHE A 1 116 ? 14.707 6.301 -11.168 1.00 85.25 116 PHE A C 1
ATOM 964 O O . PHE A 1 116 ? 15.295 7.234 -11.714 1.00 85.25 116 PHE A O 1
ATOM 971 N N . ASP A 1 117 ? 13.384 6.158 -11.203 1.00 84.00 117 ASP A N 1
ATOM 972 C CA . ASP A 1 117 ? 12.487 7.110 -11.852 1.00 84.00 117 ASP A CA 1
ATOM 973 C C . ASP A 1 117 ? 11.499 7.697 -10.829 1.00 84.00 117 ASP A C 1
ATOM 975 O O . ASP A 1 117 ? 10.796 7.009 -10.082 1.00 84.00 117 ASP A O 1
ATOM 979 N N . ILE A 1 118 ? 11.493 9.028 -10.790 1.00 85.06 118 ILE A N 1
ATOM 980 C CA . ILE A 1 118 ? 10.728 9.862 -9.865 1.00 85.06 118 ILE A CA 1
ATOM 981 C C . ILE A 1 118 ? 9.218 9.695 -10.081 1.00 85.06 118 ILE A C 1
ATOM 983 O O . ILE A 1 118 ? 8.445 9.848 -9.132 1.00 85.06 118 ILE A O 1
ATOM 987 N N . ASN A 1 119 ? 8.774 9.401 -11.304 1.00 86.12 119 ASN A N 1
ATOM 988 C CA . ASN A 1 119 ? 7.354 9.233 -11.600 1.00 86.12 119 ASN A CA 1
ATOM 989 C C . ASN A 1 119 ? 6.790 7.996 -10.898 1.00 86.12 119 ASN A C 1
ATOM 991 O O . ASN A 1 119 ? 5.768 8.108 -10.221 1.00 86.12 119 ASN A O 1
ATOM 995 N N . TYR A 1 120 ? 7.508 6.872 -10.929 1.00 83.06 120 TYR A N 1
ATOM 996 C CA . TYR A 1 120 ? 7.107 5.675 -10.186 1.00 83.06 120 TYR A CA 1
ATOM 997 C C . TYR A 1 120 ? 7.133 5.892 -8.675 1.00 83.06 120 TYR A C 1
ATOM 999 O O . TYR A 1 120 ? 6.244 5.421 -7.970 1.00 83.06 120 TYR A O 1
ATOM 1007 N N . PHE A 1 121 ? 8.082 6.676 -8.158 1.00 85.62 121 PHE A N 1
ATOM 1008 C CA . PHE A 1 121 ? 8.063 7.046 -6.742 1.00 85.62 121 PHE A CA 1
ATOM 1009 C C . PHE A 1 121 ? 6.806 7.843 -6.363 1.00 85.62 121 PHE A C 1
ATOM 1011 O O . PHE A 1 121 ? 6.197 7.586 -5.322 1.00 85.62 121 PHE A O 1
ATOM 1018 N N . LYS A 1 122 ? 6.376 8.787 -7.211 1.00 85.88 122 LYS A N 1
ATOM 1019 C CA . LYS A 1 122 ? 5.122 9.527 -6.995 1.00 85.88 122 LYS A CA 1
ATOM 1020 C C . LYS A 1 122 ? 3.914 8.593 -7.011 1.00 85.88 122 LYS A C 1
ATOM 1022 O O . LYS A 1 122 ? 3.037 8.744 -6.165 1.00 85.88 122 LYS A O 1
ATOM 1027 N N . GLU A 1 123 ? 3.863 7.639 -7.937 1.00 83.75 123 GLU A N 1
ATOM 1028 C CA . GLU A 1 123 ? 2.795 6.632 -7.983 1.00 83.75 123 GLU A CA 1
ATOM 1029 C C . GLU A 1 123 ? 2.796 5.732 -6.746 1.00 83.75 123 GLU A C 1
ATOM 1031 O O . GLU A 1 123 ? 1.739 5.470 -6.178 1.00 83.75 123 GLU A O 1
ATOM 1036 N N . PHE A 1 124 ? 3.971 5.338 -6.257 1.00 86.38 124 PHE A N 1
ATOM 1037 C CA . PHE A 1 124 ? 4.103 4.580 -5.017 1.00 86.38 124 PHE A CA 1
ATOM 1038 C C . PHE A 1 124 ? 3.583 5.354 -3.801 1.00 86.38 124 PHE A C 1
ATOM 1040 O O . PHE A 1 124 ? 2.823 4.810 -2.999 1.00 86.38 124 PHE A O 1
ATOM 1047 N N . ILE A 1 125 ? 3.920 6.644 -3.679 1.00 87.06 125 ILE A N 1
ATOM 1048 C CA . ILE A 1 125 ? 3.412 7.499 -2.593 1.00 87.06 125 ILE A CA 1
ATOM 1049 C C . ILE A 1 125 ? 1.881 7.574 -2.615 1.00 87.06 125 ILE A C 1
ATOM 1051 O O . ILE A 1 125 ? 1.260 7.574 -1.549 1.00 87.06 125 ILE A O 1
ATOM 1055 N N . LYS A 1 126 ? 1.257 7.590 -3.801 1.00 86.56 126 LYS A N 1
ATOM 1056 C CA . LYS A 1 126 ? -0.209 7.598 -3.923 1.00 86.56 126 LYS A CA 1
ATOM 1057 C C . LYS A 1 126 ? -0.868 6.356 -3.321 1.00 86.56 126 LYS A C 1
ATOM 1059 O O . LYS A 1 126 ? -2.038 6.445 -2.984 1.00 86.56 126 LYS A O 1
ATOM 1064 N N . LEU A 1 127 ? -0.152 5.243 -3.133 1.00 87.00 127 LEU A N 1
ATOM 1065 C CA . LEU A 1 127 ? -0.687 4.038 -2.486 1.00 87.00 127 LEU A CA 1
ATOM 1066 C C . LEU A 1 127 ? -0.785 4.165 -0.957 1.00 87.00 127 LEU A C 1
ATOM 1068 O O . LEU A 1 127 ? -1.556 3.444 -0.330 1.00 87.00 127 LEU A O 1
ATOM 1072 N N . ILE A 1 128 ? -0.009 5.058 -0.327 1.00 89.06 128 ILE A N 1
ATOM 1073 C CA . ILE A 1 128 ? 0.046 5.180 1.143 1.00 89.06 128 ILE A CA 1
ATOM 1074 C C . ILE A 1 128 ? -1.346 5.422 1.756 1.00 89.06 128 ILE A C 1
ATOM 1076 O O . ILE A 1 128 ? -1.701 4.719 2.708 1.00 89.06 128 ILE A O 1
ATOM 1080 N N . PRO A 1 129 ? -2.166 6.358 1.243 1.00 87.81 129 PRO A N 1
ATOM 1081 C CA . PRO A 1 129 ? -3.500 6.587 1.779 1.00 87.81 129 PRO A CA 1
ATOM 1082 C C . PRO A 1 129 ? -4.447 5.393 1.639 1.00 87.81 129 PRO A C 1
ATOM 1084 O O . PRO A 1 129 ? -5.257 5.178 2.538 1.00 87.81 129 PRO A O 1
ATOM 1087 N N . ASP A 1 130 ? -4.325 4.588 0.581 1.00 87.00 130 ASP A N 1
ATOM 1088 C CA . ASP A 1 130 ? -5.153 3.390 0.374 1.00 87.00 130 ASP A CA 1
ATOM 1089 C C . ASP A 1 130 ? -4.964 2.404 1.525 1.00 87.00 130 ASP A C 1
ATOM 1091 O O . ASP A 1 130 ? -5.924 1.896 2.110 1.00 87.00 130 ASP A O 1
ATOM 1095 N N . TYR A 1 131 ? -3.706 2.189 1.912 1.00 89.12 131 TYR A N 1
ATOM 1096 C CA . TYR A 1 131 ? -3.363 1.329 3.035 1.00 89.12 131 TYR A CA 1
ATOM 1097 C C . TYR A 1 131 ? -3.825 1.910 4.370 1.00 89.12 131 TYR A C 1
ATOM 1099 O O . TYR A 1 131 ? -4.235 1.149 5.246 1.00 89.12 131 TYR A O 1
ATOM 1107 N N . ILE A 1 132 ? -3.815 3.237 4.538 1.00 90.69 132 ILE A N 1
ATOM 1108 C CA . ILE A 1 132 ? -4.362 3.900 5.733 1.00 90.69 132 ILE A CA 1
ATOM 1109 C C . ILE A 1 132 ? -5.879 3.686 5.817 1.00 90.69 132 ILE A C 1
ATOM 1111 O O . ILE A 1 132 ? -6.374 3.284 6.871 1.00 90.69 132 ILE A O 1
ATOM 1115 N N . ILE A 1 133 ? -6.608 3.893 4.715 1.00 90.44 133 ILE A N 1
ATOM 1116 C CA . ILE A 1 133 ? -8.058 3.660 4.626 1.00 90.44 133 ILE A CA 1
ATOM 1117 C C . ILE A 1 133 ? -8.381 2.206 4.974 1.00 90.44 133 ILE A C 1
ATOM 1119 O O . ILE A 1 133 ? -9.225 1.944 5.835 1.00 90.44 133 ILE A O 1
ATOM 1123 N N . MET A 1 134 ? -7.669 1.262 4.356 1.00 88.25 134 MET A N 1
ATOM 1124 C CA . MET A 1 134 ? -7.862 -0.163 4.601 1.00 88.25 134 MET A CA 1
ATOM 1125 C C . MET A 1 134 ? -7.564 -0.524 6.062 1.00 88.25 134 MET A C 1
ATOM 1127 O O . MET A 1 134 ? -8.334 -1.251 6.686 1.00 88.25 134 MET A O 1
ATOM 1131 N N . THR A 1 135 ? -6.490 0.024 6.636 1.00 89.12 135 THR A N 1
ATOM 1132 C CA . THR A 1 135 ? -6.131 -0.185 8.046 1.00 89.12 135 THR A CA 1
ATOM 1133 C C . THR A 1 135 ? -7.239 0.311 8.970 1.00 89.12 135 THR A C 1
ATOM 1135 O O . THR A 1 135 ? -7.674 -0.431 9.845 1.00 89.12 135 THR A O 1
ATOM 1138 N N . LEU A 1 136 ? -7.744 1.530 8.763 1.00 89.31 136 LEU A N 1
ATOM 1139 C CA . LEU A 1 136 ? -8.817 2.100 9.582 1.00 89.31 136 LEU A CA 1
ATOM 1140 C C . LEU A 1 136 ? -10.106 1.276 9.491 1.00 89.31 136 LEU A C 1
ATOM 1142 O O . LEU A 1 136 ? -10.700 0.965 10.521 1.00 89.31 136 LEU A O 1
ATOM 1146 N N . LEU A 1 137 ? -10.511 0.865 8.289 1.00 87.44 137 LEU A N 1
ATOM 1147 C CA . LEU A 1 137 ? -11.700 0.030 8.103 1.00 87.44 137 LEU A CA 1
ATOM 1148 C C . LEU A 1 137 ? -11.553 -1.341 8.765 1.00 87.44 137 LEU A C 1
ATOM 1150 O O . LEU A 1 137 ? -12.464 -1.789 9.460 1.00 87.44 137 LEU A O 1
ATOM 1154 N N . LEU A 1 138 ? -10.398 -1.989 8.612 1.00 84.94 138 LEU A N 1
ATOM 1155 C CA . LEU A 1 138 ? -10.121 -3.265 9.268 1.00 84.94 138 LEU A CA 1
ATOM 1156 C C . LEU A 1 138 ? -10.111 -3.128 10.796 1.00 84.94 138 LEU A C 1
ATOM 1158 O O . LEU A 1 138 ? -10.691 -3.970 11.476 1.00 84.94 138 LEU A O 1
ATOM 1162 N N . LEU A 1 139 ? -9.528 -2.057 11.343 1.00 83.25 139 LEU A N 1
ATOM 1163 C CA . LEU A 1 139 ? -9.545 -1.775 12.783 1.00 83.25 139 LEU A CA 1
ATOM 1164 C C . LEU A 1 139 ? -10.968 -1.577 13.325 1.00 83.25 139 LEU A C 1
ATOM 1166 O O . LEU A 1 139 ? -11.268 -2.041 14.426 1.00 83.25 139 LEU A O 1
ATOM 1170 N N . ILE A 1 140 ? -11.843 -0.919 12.557 1.00 83.44 140 ILE A N 1
ATOM 1171 C CA . ILE A 1 140 ? -13.261 -0.745 12.904 1.00 83.44 140 ILE A CA 1
ATOM 1172 C C . ILE A 1 140 ? -13.989 -2.101 12.910 1.00 83.44 140 ILE A C 1
ATOM 1174 O O . ILE A 1 140 ? -14.798 -2.352 13.799 1.00 83.44 140 ILE A O 1
ATOM 1178 N N . LEU A 1 141 ? -13.695 -2.989 11.952 1.00 78.31 141 LEU A N 1
ATOM 1179 C CA . LEU A 1 141 ? -14.490 -4.200 11.688 1.00 78.31 141 LEU A CA 1
ATOM 1180 C C . LEU A 1 141 ? -14.008 -5.460 12.433 1.00 78.31 141 LEU A C 1
ATOM 1182 O O . LEU A 1 141 ? -14.823 -6.317 12.776 1.00 78.31 141 LEU A O 1
ATOM 1186 N N . ILE A 1 142 ? -12.707 -5.593 12.715 1.00 73.50 142 ILE A N 1
ATOM 1187 C CA . ILE A 1 142 ? -12.121 -6.775 13.391 1.00 73.50 142 ILE A CA 1
ATOM 1188 C C . ILE A 1 142 ? -12.549 -6.881 14.859 1.00 73.50 142 ILE A C 1
ATOM 1190 O O . ILE A 1 142 ? -12.541 -7.971 15.433 1.00 73.50 142 ILE A O 1
ATOM 1194 N N . ARG A 1 143 ? -12.959 -5.765 15.458 1.00 64.50 143 ARG A N 1
ATOM 1195 C CA . ARG A 1 143 ? -13.256 -5.649 16.884 1.00 64.50 143 ARG A CA 1
ATOM 1196 C C . ARG A 1 143 ? -14.375 -6.570 17.390 1.00 64.50 143 ARG A C 1
ATOM 1198 O O . ARG A 1 143 ? -14.311 -7.024 18.524 1.00 64.50 143 ARG A O 1
ATOM 1205 N N . ASP A 1 144 ? -15.338 -6.937 16.548 1.00 59.69 144 ASP A N 1
ATOM 1206 C CA . ASP A 1 144 ? -16.497 -7.752 16.954 1.00 59.69 144 ASP A CA 1
ATOM 1207 C C . ASP A 1 144 ? -16.229 -9.275 16.955 1.00 59.69 144 ASP A C 1
ATOM 1209 O O . ASP A 1 144 ? -17.143 -10.075 16.750 1.00 59.69 144 ASP A O 1
ATOM 1213 N N . ASN A 1 145 ? -14.976 -9.724 17.121 1.00 59.16 145 ASN A N 1
ATOM 1214 C CA . ASN A 1 145 ? -14.550 -11.129 16.952 1.00 59.16 145 ASN A CA 1
ATOM 1215 C C . ASN A 1 145 ? -14.846 -11.731 15.562 1.00 59.16 145 ASN A C 1
ATOM 1217 O O . ASN A 1 145 ? -14.676 -12.933 15.339 1.00 59.16 145 ASN A O 1
ATOM 1221 N N . ARG A 1 146 ? -15.234 -10.915 14.579 1.00 65.06 146 ARG A N 1
ATOM 1222 C CA . ARG A 1 146 ? -15.568 -11.370 13.226 1.00 65.06 146 ARG A CA 1
ATOM 1223 C C . ARG A 1 146 ? -14.325 -11.400 12.339 1.00 65.06 146 ARG A C 1
ATOM 1225 O O . ARG A 1 146 ? -14.271 -10.740 11.308 1.00 65.06 146 ARG A O 1
ATOM 1232 N N . LYS A 1 147 ? -13.334 -12.222 12.701 1.00 67.19 147 LYS A N 1
ATOM 1233 C CA . LYS A 1 147 ? -12.100 -12.423 11.906 1.00 67.19 147 LYS A CA 1
ATOM 1234 C C . LYS A 1 147 ? -12.373 -12.867 10.459 1.00 67.19 147 LYS A C 1
ATOM 1236 O O . LYS A 1 147 ? -11.558 -12.636 9.578 1.00 67.19 147 LYS A O 1
ATOM 1241 N N . GLY A 1 148 ? -13.521 -13.494 10.193 1.00 68.25 148 GLY A N 1
ATOM 1242 C CA . GLY A 1 148 ? -13.952 -13.821 8.829 1.00 68.25 148 GLY A CA 1
ATOM 1243 C C . GLY A 1 148 ? -14.355 -12.593 8.003 1.00 68.25 148 GLY A C 1
ATOM 1244 O O . GLY A 1 148 ? -14.113 -12.563 6.799 1.00 68.25 148 GLY A O 1
ATOM 1245 N N . LEU A 1 149 ? -14.907 -11.548 8.637 1.00 71.62 149 LEU A N 1
ATOM 1246 C CA . LEU A 1 149 ? -15.291 -10.327 7.928 1.00 71.62 149 LEU A CA 1
ATOM 1247 C C . LEU A 1 149 ? -14.077 -9.565 7.404 1.00 71.62 149 LEU A C 1
ATOM 1249 O O . LEU A 1 149 ? -14.168 -9.032 6.307 1.00 71.62 149 LEU A O 1
ATOM 1253 N N . SER A 1 150 ? -12.939 -9.550 8.107 1.00 71.88 150 SER A N 1
ATOM 1254 C CA . SER A 1 150 ? -11.729 -8.876 7.606 1.00 71.88 150 SER A CA 1
ATOM 1255 C C . SER A 1 150 ? -11.221 -9.459 6.292 1.00 71.88 150 SER A C 1
ATOM 1257 O O . SER A 1 150 ? -10.796 -8.705 5.421 1.00 71.88 150 SER A O 1
ATOM 1259 N N . PHE A 1 151 ? -11.319 -10.780 6.111 1.00 74.56 151 PHE A N 1
ATOM 1260 C CA . PHE A 1 151 ? -10.987 -11.413 4.833 1.00 74.56 151 PHE A CA 1
ATOM 1261 C C . PHE A 1 151 ? -12.004 -11.071 3.744 1.00 74.56 151 PHE A C 1
ATOM 1263 O O . PHE A 1 151 ? -11.613 -10.792 2.614 1.00 74.56 151 PHE A O 1
ATOM 1270 N N . LEU A 1 152 ? -13.297 -11.036 4.078 1.00 81.94 152 LEU A N 1
ATOM 1271 C CA . LEU A 1 152 ? -14.345 -10.649 3.131 1.00 81.94 152 LEU A CA 1
ATOM 1272 C C . LEU A 1 152 ? -14.161 -9.197 2.670 1.00 81.94 152 LEU A C 1
ATOM 1274 O O . LEU A 1 152 ? -14.208 -8.921 1.477 1.00 81.94 152 LEU A O 1
ATOM 1278 N N . ILE A 1 153 ? -13.872 -8.287 3.601 1.00 80.19 153 ILE A N 1
ATOM 1279 C CA . ILE A 1 153 ? -13.564 -6.883 3.312 1.00 80.19 153 ILE A CA 1
ATOM 1280 C C . ILE A 1 153 ? -12.349 -6.788 2.397 1.00 80.19 153 ILE A C 1
ATOM 1282 O O . ILE A 1 153 ? -12.403 -6.059 1.416 1.00 80.19 153 ILE A O 1
ATOM 1286 N N . LEU A 1 154 ? -11.286 -7.549 2.661 1.00 82.50 154 LEU A N 1
ATOM 1287 C CA . LEU A 1 154 ? -10.122 -7.563 1.780 1.00 82.50 154 LEU A CA 1
ATOM 1288 C C . LEU A 1 154 ? -10.484 -7.992 0.354 1.00 82.50 154 LEU A C 1
ATOM 1290 O O . LEU A 1 154 ? -10.078 -7.329 -0.596 1.00 82.50 154 LEU A O 1
ATOM 1294 N N . ILE A 1 155 ? -11.272 -9.058 0.196 1.00 84.62 155 ILE A N 1
ATOM 1295 C CA . ILE A 1 155 ? -11.730 -9.507 -1.127 1.00 84.62 155 ILE A CA 1
ATOM 1296 C C . ILE A 1 155 ? -12.535 -8.396 -1.811 1.00 84.62 155 ILE A C 1
ATOM 1298 O O . ILE A 1 155 ? -12.308 -8.112 -2.983 1.00 84.62 155 ILE A O 1
ATOM 1302 N N . VAL A 1 156 ? -13.423 -7.720 -1.077 1.00 85.50 156 VAL A N 1
ATOM 1303 C CA . VAL A 1 156 ? -14.186 -6.575 -1.594 1.00 85.50 156 VAL A CA 1
ATOM 1304 C C . VAL A 1 156 ? -13.257 -5.436 -2.020 1.00 85.50 156 VAL A C 1
ATOM 1306 O O . VAL A 1 156 ? -13.448 -4.889 -3.100 1.00 85.50 156 VAL A O 1
ATOM 1309 N N . PHE A 1 157 ? -12.227 -5.112 -1.235 1.00 83.69 157 PHE A N 1
ATOM 1310 C CA . PHE A 1 157 ? -11.235 -4.091 -1.587 1.00 83.69 157 PHE A CA 1
ATOM 1311 C C . PHE A 1 157 ? -10.491 -4.433 -2.876 1.00 83.69 157 PHE A C 1
ATOM 1313 O O . PHE A 1 157 ? -10.384 -3.576 -3.748 1.00 83.69 157 PHE A O 1
ATOM 1320 N N . VAL A 1 158 ? -10.050 -5.683 -3.027 1.00 84.50 158 VAL A N 1
ATOM 1321 C CA . VAL A 1 158 ? -9.374 -6.159 -4.242 1.00 84.50 158 VAL A CA 1
ATOM 1322 C C . VAL A 1 158 ? -10.302 -6.068 -5.459 1.00 84.50 158 VAL A C 1
ATOM 1324 O O . VAL A 1 158 ? -9.912 -5.564 -6.510 1.00 84.50 158 VAL A O 1
ATOM 1327 N N . VAL A 1 159 ? -11.558 -6.498 -5.324 1.00 85.81 159 VAL A N 1
ATOM 1328 C CA . VAL A 1 159 ? -12.547 -6.395 -6.410 1.00 85.81 159 VAL A CA 1
ATOM 1329 C C . VAL A 1 159 ? -12.802 -4.932 -6.780 1.00 85.81 159 VAL A C 1
ATOM 1331 O O . VAL A 1 159 ? -12.851 -4.598 -7.960 1.00 85.81 159 VAL A O 1
ATOM 1334 N N . ILE A 1 160 ? -12.914 -4.043 -5.792 1.00 83.06 160 ILE A N 1
ATOM 1335 C CA . ILE A 1 160 ? -13.112 -2.610 -6.032 1.00 83.06 160 ILE A CA 1
ATOM 1336 C C . ILE A 1 160 ? -11.894 -1.997 -6.724 1.00 83.06 160 ILE A C 1
ATOM 1338 O O . ILE A 1 160 ? -12.089 -1.212 -7.650 1.00 83.06 160 ILE A O 1
ATOM 1342 N N . THR A 1 161 ? -10.664 -2.378 -6.356 1.00 82.88 161 THR A N 1
ATOM 1343 C CA . THR A 1 161 ? -9.467 -1.900 -7.065 1.00 82.88 161 THR A CA 1
ATOM 1344 C C . THR A 1 161 ? -9.468 -2.299 -8.534 1.00 82.88 161 THR A C 1
ATOM 1346 O O . THR A 1 161 ? -9.181 -1.441 -9.360 1.00 82.88 161 THR A O 1
ATOM 1349 N N . PHE A 1 162 ? -9.861 -3.535 -8.868 1.00 82.50 162 PHE A N 1
ATOM 1350 C CA . PHE A 1 162 ? -9.983 -3.970 -10.265 1.00 82.50 162 PHE A CA 1
ATOM 1351 C C . PHE A 1 162 ? -11.065 -3.184 -11.011 1.00 82.50 162 PHE A C 1
ATOM 1353 O O . PHE A 1 162 ? -10.826 -2.660 -12.093 1.00 82.50 162 PHE A O 1
ATOM 1360 N N . ILE A 1 163 ? -12.246 -3.020 -10.403 1.00 82.69 163 ILE A N 1
ATOM 1361 C CA . ILE A 1 163 ? -13.345 -2.255 -11.011 1.00 82.69 163 ILE A CA 1
ATOM 1362 C C . ILE A 1 163 ? -12.931 -0.805 -11.283 1.00 82.69 163 ILE A C 1
ATOM 1364 O O . ILE A 1 163 ? -13.345 -0.246 -12.297 1.00 82.69 163 ILE A O 1
ATOM 1368 N N . GLN A 1 164 ? -12.165 -0.193 -10.377 1.00 80.81 164 GLN A N 1
ATOM 1369 C CA . GLN A 1 164 ? -11.695 1.188 -10.501 1.00 80.81 164 GLN A CA 1
ATOM 1370 C C . GLN A 1 164 ? -10.545 1.345 -11.502 1.00 80.81 164 GLN A C 1
ATOM 1372 O O . GLN A 1 164 ? -10.439 2.411 -12.097 1.00 80.81 164 GLN A O 1
ATOM 1377 N N . GLU A 1 165 ? -9.712 0.318 -11.700 1.00 77.06 165 GLU A N 1
ATOM 1378 C CA . GLU A 1 165 ? -8.709 0.297 -12.776 1.00 77.06 165 GLU A CA 1
ATOM 1379 C C . GLU A 1 165 ? -9.376 0.241 -14.156 1.00 77.06 165 GLU A C 1
ATOM 1381 O O . GLU A 1 165 ? -8.964 0.965 -15.059 1.00 77.06 165 GLU A O 1
ATOM 1386 N N . ASP A 1 166 ? -10.441 -0.554 -14.297 1.00 78.50 166 ASP A N 1
ATOM 1387 C CA . ASP A 1 166 ? -11.110 -0.767 -15.586 1.00 78.50 166 ASP A CA 1
ATOM 1388 C C . ASP A 1 166 ? -12.180 0.290 -15.925 1.00 78.50 166 ASP A C 1
ATOM 1390 O O . ASP A 1 166 ? -12.554 0.438 -17.091 1.00 78.50 166 ASP A O 1
ATOM 1394 N N . ASN A 1 167 ? -12.726 1.015 -14.935 1.00 73.88 167 ASN A N 1
ATOM 1395 C CA . ASN A 1 167 ? -13.821 1.968 -15.154 1.00 73.88 167 ASN A CA 1
ATOM 1396 C C . ASN A 1 167 ? -13.449 3.429 -14.902 1.00 73.88 167 ASN A C 1
ATOM 1398 O O . ASN A 1 167 ? -13.140 3.852 -13.792 1.00 73.88 167 ASN A O 1
ATOM 1402 N N . ASP A 1 168 ? -13.763 4.254 -15.896 1.00 68.62 168 ASP A N 1
ATOM 1403 C CA . ASP A 1 168 ? -13.562 5.706 -15.879 1.00 68.62 168 ASP A CA 1
ATOM 1404 C C . ASP A 1 168 ? -14.573 6.501 -15.032 1.00 68.62 168 ASP A C 1
ATOM 1406 O O . ASP A 1 168 ? -14.525 7.733 -14.966 1.00 68.62 168 ASP A O 1
ATOM 1410 N N . LYS A 1 169 ? -15.540 5.833 -14.396 1.00 77.62 169 LYS A N 1
ATOM 1411 C CA . LYS A 1 169 ? -16.628 6.512 -13.682 1.00 77.62 169 LYS A CA 1
ATOM 1412 C C . LYS A 1 169 ? -16.166 7.011 -12.314 1.00 77.62 169 LYS A C 1
ATOM 1414 O O . LYS A 1 169 ? -15.976 6.232 -11.383 1.00 77.62 169 LYS A O 1
ATOM 1419 N N . ILE A 1 170 ? -16.155 8.334 -12.159 1.00 77.94 170 ILE A N 1
ATOM 1420 C CA . ILE A 1 170 ? -15.787 9.058 -10.926 1.00 77.94 170 ILE A CA 1
ATOM 1421 C C . ILE A 1 170 ? -16.595 8.588 -9.697 1.00 77.94 170 ILE A C 1
ATOM 1423 O O . ILE A 1 170 ? -16.077 8.569 -8.585 1.00 77.94 170 ILE A O 1
ATOM 1427 N N . ILE A 1 171 ? -17.847 8.150 -9.891 1.00 79.38 171 ILE A N 1
ATOM 1428 C CA . ILE A 1 171 ? -18.768 7.718 -8.821 1.00 79.38 171 ILE A CA 1
ATOM 1429 C C . ILE A 1 171 ? -18.134 6.667 -7.895 1.00 79.38 171 ILE A C 1
ATOM 1431 O O . ILE A 1 171 ? -18.286 6.756 -6.676 1.00 79.38 171 ILE A O 1
ATOM 1435 N N . PHE A 1 172 ? -17.390 5.703 -8.446 1.00 73.25 172 PHE A N 1
ATOM 1436 C CA . PHE A 1 172 ? -16.764 4.653 -7.639 1.00 73.25 172 PHE A CA 1
ATOM 1437 C C . PHE A 1 172 ? -15.682 5.186 -6.699 1.00 73.25 172 PHE A C 1
ATOM 1439 O O . PHE A 1 172 ? -15.504 4.631 -5.615 1.00 73.25 172 PHE A O 1
ATOM 1446 N N . GLY A 1 173 ? -15.015 6.280 -7.066 1.00 74.00 173 GLY A N 1
ATOM 1447 C CA . GLY A 1 173 ? -14.033 6.917 -6.196 1.00 74.00 173 GLY A CA 1
ATOM 1448 C C . GLY A 1 173 ? -14.654 7.678 -5.031 1.00 74.00 173 GLY A C 1
ATOM 1449 O O . GLY A 1 173 ? -14.001 7.853 -4.008 1.00 74.00 173 GLY A O 1
ATOM 1450 N N . TYR A 1 174 ? -15.913 8.110 -5.140 1.00 78.06 174 TYR A N 1
ATOM 1451 C CA . TYR A 1 174 ? -16.594 8.729 -4.004 1.00 78.06 174 TYR A CA 1
ATOM 1452 C C . TYR A 1 174 ? -16.994 7.682 -2.960 1.00 78.06 174 TYR A C 1
ATOM 1454 O O . TYR A 1 174 ? -16.949 7.969 -1.770 1.00 78.06 174 TYR A O 1
ATOM 1462 N N . LEU A 1 175 ? -17.332 6.456 -3.366 1.00 80.06 175 LEU A N 1
ATOM 1463 C CA . LEU A 1 175 ? -17.663 5.388 -2.417 1.00 80.06 175 LEU A CA 1
ATOM 1464 C C . LEU A 1 175 ? -16.440 4.946 -1.604 1.00 80.06 175 LEU A C 1
ATOM 1466 O O . LEU A 1 175 ? -16.502 4.899 -0.374 1.00 80.06 175 LEU A O 1
ATOM 1470 N N . ILE A 1 176 ? -15.335 4.640 -2.291 1.00 81.75 176 ILE A N 1
ATOM 1471 C CA . ILE A 1 176 ? -14.057 4.295 -1.664 1.00 81.75 176 ILE A CA 1
ATOM 1472 C C . ILE A 1 176 ? -12.936 5.001 -2.438 1.00 81.75 176 IL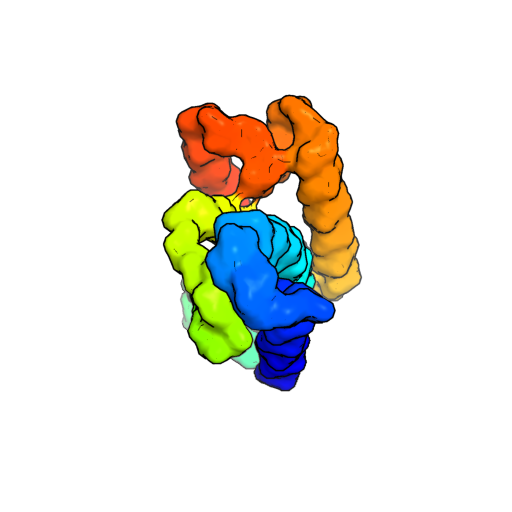E A C 1
ATOM 1474 O O . ILE A 1 176 ? -12.624 4.589 -3.560 1.00 81.75 176 ILE A O 1
ATOM 1478 N N . PRO A 1 177 ? -12.324 6.051 -1.863 1.00 79.31 177 PRO A N 1
ATOM 1479 C CA . PRO A 1 177 ? -11.332 6.857 -2.561 1.00 79.31 177 PRO A CA 1
ATOM 1480 C C . PRO A 1 177 ? -9.961 6.167 -2.549 1.00 79.31 177 PRO A C 1
ATOM 1482 O O . PRO A 1 177 ? -9.091 6.528 -1.762 1.00 79.31 177 PRO A O 1
ATOM 1485 N N . LEU A 1 178 ? -9.757 5.180 -3.425 1.00 83.44 178 LEU A N 1
ATOM 1486 C CA . LEU A 1 178 ? -8.465 4.503 -3.628 1.00 83.44 178 LEU A CA 1
ATOM 1487 C C . LEU A 1 178 ? -7.672 5.139 -4.768 1.00 83.44 178 LEU A C 1
ATOM 1489 O O . LEU A 1 178 ? -8.270 5.623 -5.726 1.00 83.44 178 LEU A O 1
ATOM 1493 N N . SER A 1 179 ? -6.345 5.093 -4.697 1.00 73.44 179 SER A N 1
ATOM 1494 C CA . SER A 1 179 ? -5.391 5.754 -5.601 1.00 73.44 179 SER A CA 1
ATOM 1495 C C . SER A 1 179 ? -5.622 5.529 -7.095 1.00 73.44 179 SER A C 1
ATOM 1497 O O . SER A 1 179 ? -5.274 6.396 -7.894 1.00 73.44 179 SER A O 1
ATOM 1499 N N . ASN A 1 180 ? -6.243 4.409 -7.471 1.00 72.12 180 ASN A N 1
ATOM 1500 C CA . ASN A 1 180 ? -6.637 4.097 -8.848 1.00 72.12 180 ASN A CA 1
ATOM 1501 C C . ASN A 1 180 ? -7.775 4.961 -9.393 1.00 72.12 180 ASN A C 1
ATOM 1503 O O . ASN A 1 180 ? -8.018 4.982 -10.594 1.00 72.12 180 ASN A O 1
ATOM 1507 N N . CYS A 1 181 ? -8.496 5.671 -8.533 1.00 69.12 181 CYS A N 1
ATOM 1508 C CA . CYS A 1 181 ? -9.617 6.490 -8.953 1.00 69.12 181 CYS A CA 1
ATOM 1509 C C . CYS A 1 181 ? -9.158 7.748 -9.688 1.00 69.12 181 CYS A C 1
ATOM 1511 O O . CYS A 1 181 ? -8.352 8.527 -9.175 1.00 69.12 181 CYS A O 1
ATOM 1513 N N . LYS A 1 182 ? -9.842 8.065 -10.792 1.00 71.81 182 LYS A N 1
ATOM 1514 C CA . LYS A 1 182 ? -9.692 9.346 -11.508 1.00 71.81 182 LYS A CA 1
ATOM 1515 C C . LYS A 1 182 ? -9.979 10.587 -10.659 1.00 71.81 182 LYS A C 1
ATOM 1517 O O . LYS A 1 182 ? -9.600 11.689 -11.029 1.00 71.81 182 LYS A O 1
ATOM 1522 N N . ILE A 1 183 ? -10.599 10.434 -9.486 1.00 69.88 183 ILE A N 1
ATOM 1523 C CA . ILE A 1 183 ? -10.772 11.527 -8.517 1.00 69.88 183 ILE A CA 1
ATOM 1524 C C . ILE A 1 183 ? -9.435 12.212 -8.190 1.00 69.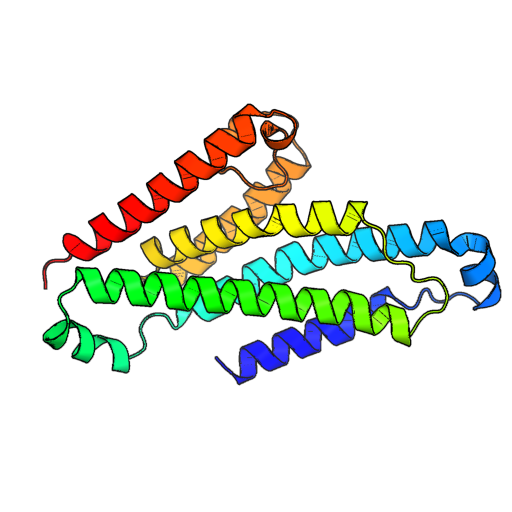88 183 ILE A C 1
ATOM 1526 O O . ILE A 1 183 ? -9.420 13.426 -8.001 1.00 69.88 183 ILE A O 1
ATOM 1530 N N . TYR A 1 184 ? -8.317 11.480 -8.194 1.00 70.81 184 TYR A N 1
ATOM 1531 C CA . TYR A 1 184 ? -6.986 12.030 -7.910 1.00 70.81 184 TYR A CA 1
ATOM 1532 C C . TYR A 1 184 ? -6.356 12.835 -9.050 1.00 70.81 184 TYR A C 1
ATOM 1534 O O . TYR A 1 184 ? -5.314 13.463 -8.839 1.00 70.81 184 TYR A O 1
ATOM 1542 N N . GLU A 1 185 ? -6.976 12.856 -10.231 1.00 76.00 185 GLU A N 1
ATOM 1543 C CA . GLU A 1 185 ? -6.632 13.799 -11.300 1.00 76.00 185 GLU A CA 1
ATOM 1544 C C . GLU A 1 185 ? -7.136 15.214 -10.970 1.00 76.00 185 GLU A C 1
ATOM 1546 O O . GLU A 1 185 ? -6.574 16.206 -11.433 1.00 76.00 185 GLU A O 1
ATOM 1551 N N . TYR A 1 186 ? -8.150 15.326 -10.104 1.00 77.75 186 TYR A N 1
ATOM 1552 C CA . TYR A 1 186 ? -8.719 16.594 -9.664 1.00 77.75 186 TYR A CA 1
ATOM 1553 C C . TYR A 1 186 ? -8.147 17.023 -8.309 1.00 77.75 186 TYR A C 1
ATOM 1555 O O . TYR A 1 186 ? -8.039 16.237 -7.367 1.00 77.75 186 TYR A O 1
ATOM 1563 N N . THR A 1 187 ? -7.865 18.317 -8.153 1.00 77.31 187 THR A N 1
ATOM 1564 C CA . THR A 1 187 ? -7.381 18.892 -6.883 1.00 77.31 187 THR A CA 1
ATOM 1565 C C . THR A 1 187 ? -8.356 18.660 -5.724 1.00 77.31 187 THR A C 1
ATOM 1567 O O . THR A 1 187 ? -7.933 18.363 -4.608 1.00 77.31 187 THR A O 1
ATOM 1570 N N . LEU A 1 188 ? -9.665 18.714 -5.996 1.00 82.12 188 LEU A N 1
ATOM 1571 C CA . LEU A 1 188 ? -10.730 18.416 -5.030 1.00 82.12 188 LEU A CA 1
ATOM 1572 C C . LEU A 1 188 ? -10.696 16.969 -4.516 1.00 82.12 188 LEU A C 1
ATOM 1574 O O . LEU A 1 188 ? -11.154 16.709 -3.404 1.00 82.12 188 LEU A O 1
ATOM 1578 N N . GLY A 1 189 ? -10.120 16.038 -5.279 1.00 80.88 189 GLY A N 1
ATOM 1579 C CA . GLY A 1 189 ? -10.012 14.641 -4.877 1.00 80.88 189 GLY A CA 1
ATOM 1580 C C . GLY A 1 189 ? -9.133 14.421 -3.653 1.00 80.88 189 GLY A C 1
ATOM 1581 O O . GLY A 1 189 ? -9.486 13.643 -2.768 1.00 80.88 189 GLY A O 1
ATOM 1582 N N . TYR A 1 190 ? -8.038 15.174 -3.538 1.00 82.38 190 TYR A N 1
ATOM 1583 C CA . TYR A 1 190 ? -7.166 15.107 -2.364 1.00 82.38 190 TYR A CA 1
ATOM 1584 C C . TYR A 1 190 ? -7.861 15.632 -1.103 1.00 82.38 190 TYR A C 1
ATOM 1586 O O . TYR A 1 190 ? -7.733 15.034 -0.036 1.00 82.38 190 TYR A O 1
ATOM 1594 N N . PHE A 1 191 ? -8.654 16.705 -1.218 1.00 85.56 191 PHE A N 1
ATOM 1595 C CA . PHE A 1 191 ? -9.461 17.201 -0.098 1.00 85.56 191 PHE A CA 1
ATOM 1596 C C . PHE A 1 191 ? -10.513 16.179 0.333 1.00 85.56 191 PHE A C 1
ATOM 1598 O O . PHE A 1 191 ? -10.693 15.952 1.530 1.00 85.56 191 PHE A O 1
ATOM 1605 N N . TYR A 1 192 ? -11.164 15.523 -0.631 1.00 87.06 192 TYR A N 1
ATOM 1606 C CA . TYR A 1 192 ? -12.122 14.460 -0.350 1.00 87.06 192 TYR A CA 1
ATOM 1607 C C . TYR A 1 192 ? -11.483 13.299 0.423 1.00 87.06 192 TYR A C 1
ATOM 1609 O O . TYR A 1 192 ? -12.030 12.879 1.443 1.00 87.06 192 TYR A O 1
ATOM 1617 N N . LEU A 1 193 ? -10.298 12.838 0.006 1.00 87.88 193 LEU A N 1
ATOM 1618 C CA . LEU A 1 193 ? -9.544 11.798 0.716 1.00 87.88 193 LEU A CA 1
ATOM 1619 C C . LEU A 1 193 ? -9.253 12.188 2.168 1.00 87.88 193 LEU A C 1
ATOM 1621 O O . LEU A 1 193 ? -9.434 11.370 3.069 1.00 87.88 193 LEU A O 1
ATOM 1625 N N . ILE A 1 194 ? -8.834 13.432 2.419 1.00 88.44 194 ILE A N 1
ATOM 1626 C CA . ILE A 1 194 ? -8.523 13.890 3.781 1.00 88.44 194 ILE A CA 1
ATOM 1627 C C . ILE A 1 194 ? -9.791 13.874 4.640 1.00 88.44 194 ILE A C 1
ATOM 1629 O O . ILE A 1 194 ? -9.777 13.332 5.747 1.00 88.44 194 ILE A O 1
ATOM 1633 N N . CYS A 1 195 ? -10.901 14.406 4.121 1.00 90.31 195 CYS A N 1
ATOM 1634 C CA . CYS A 1 195 ? -12.194 14.366 4.803 1.00 90.31 195 CYS A CA 1
ATOM 1635 C C . CYS A 1 195 ? -12.642 12.926 5.093 1.00 90.31 195 CYS A C 1
ATOM 1637 O O . CYS A 1 195 ? -13.116 12.639 6.193 1.00 90.31 195 CYS A O 1
ATOM 1639 N N . TYR A 1 196 ? -12.447 12.014 4.140 1.00 90.81 196 TYR A N 1
ATOM 1640 C CA . TYR A 1 196 ? -12.795 10.604 4.279 1.00 90.81 196 TYR A CA 1
ATOM 1641 C C . TYR A 1 196 ? -11.969 9.907 5.372 1.00 90.81 196 TYR A C 1
ATOM 1643 O O . TYR A 1 196 ? -12.528 9.225 6.231 1.00 90.81 196 TYR A O 1
ATOM 1651 N N . ILE A 1 197 ? -10.650 10.128 5.409 1.00 91.00 197 ILE A N 1
ATOM 1652 C CA . ILE A 1 197 ? -9.775 9.586 6.463 1.00 91.00 197 ILE A CA 1
ATOM 1653 C C . ILE A 1 197 ? -10.180 10.134 7.837 1.00 91.00 197 ILE A C 1
ATOM 1655 O O . ILE A 1 197 ? -10.287 9.367 8.793 1.00 91.00 197 ILE A O 1
ATOM 1659 N N . MET A 1 198 ? -10.459 11.436 7.947 1.00 91.81 198 MET A N 1
ATOM 1660 C CA . MET A 1 198 ? -10.901 12.046 9.208 1.00 91.81 198 MET A CA 1
ATOM 1661 C C . MET A 1 198 ? -12.235 11.463 9.689 1.00 91.81 198 MET A C 1
ATOM 1663 O O . MET A 1 198 ? -12.396 11.192 10.881 1.00 91.81 198 MET A O 1
ATOM 1667 N N . LEU A 1 199 ? -13.165 11.206 8.767 1.00 92.75 199 LEU A N 1
ATOM 1668 C CA . LEU A 1 199 ? -14.430 10.536 9.058 1.00 92.75 199 LEU A CA 1
ATOM 1669 C C . LEU A 1 199 ? -14.203 9.106 9.571 1.00 92.75 199 LEU A C 1
ATOM 1671 O O . LEU A 1 199 ? -14.799 8.723 10.577 1.00 92.75 199 LEU A O 1
ATOM 1675 N N . LEU A 1 200 ? -13.308 8.332 8.950 1.00 91.44 200 LEU A N 1
ATOM 1676 C CA . LEU A 1 200 ? -12.969 6.985 9.422 1.00 91.44 200 LEU A CA 1
ATOM 1677 C C . LEU A 1 200 ? -12.339 6.996 10.819 1.00 91.44 200 LEU A C 1
ATOM 1679 O O . LEU A 1 200 ? -12.706 6.179 11.664 1.00 91.44 200 LEU A O 1
ATOM 1683 N N . VAL A 1 201 ? -11.437 7.942 11.097 1.00 91.19 201 VAL A N 1
ATOM 1684 C CA . VAL A 1 201 ? -10.859 8.117 12.439 1.00 91.19 201 VAL A CA 1
ATOM 1685 C C . VAL A 1 201 ? -11.954 8.443 13.459 1.00 91.19 201 VAL A C 1
ATOM 1687 O O . VAL A 1 201 ? -11.977 7.864 14.545 1.00 91.19 201 VAL A O 1
ATOM 1690 N N . TYR A 1 202 ? -12.899 9.318 13.111 1.00 91.12 202 TYR A N 1
ATOM 1691 C CA . TYR A 1 202 ? -14.031 9.652 13.976 1.00 91.12 202 TYR A CA 1
ATOM 1692 C C . TYR A 1 202 ? -14.922 8.431 14.271 1.00 91.12 202 TYR A C 1
ATOM 1694 O O . TYR A 1 202 ? -15.220 8.161 15.437 1.00 91.12 202 TYR A O 1
ATOM 1702 N N . ILE A 1 203 ? -15.273 7.638 13.250 1.00 88.75 203 ILE A N 1
ATOM 1703 C CA . ILE A 1 203 ? -16.038 6.388 13.417 1.00 88.75 203 ILE A CA 1
ATOM 1704 C C . ILE A 1 203 ? -15.277 5.393 14.301 1.00 88.75 203 ILE A C 1
ATOM 1706 O O . ILE A 1 203 ? -15.871 4.772 15.187 1.00 88.75 203 ILE A O 1
ATOM 1710 N N . TYR A 1 204 ? -13.962 5.265 14.118 1.00 88.31 204 TYR A N 1
ATOM 1711 C CA . TYR A 1 204 ? -13.125 4.418 14.965 1.00 88.31 204 TYR A CA 1
ATOM 1712 C C . TYR A 1 204 ? -13.203 4.825 16.447 1.00 88.31 204 TYR A C 1
ATOM 1714 O O . TYR A 1 204 ? -13.341 3.970 17.322 1.00 88.31 204 TYR A O 1
ATOM 1722 N N . PHE A 1 205 ? -13.192 6.124 16.759 1.00 86.00 205 PHE A N 1
ATOM 1723 C CA . PHE A 1 205 ? -13.357 6.576 18.142 1.00 86.00 205 PHE A CA 1
ATOM 1724 C C . PHE A 1 205 ? -14.765 6.339 18.690 1.00 86.00 205 PHE A C 1
ATOM 1726 O O . PHE A 1 205 ? -14.882 5.883 19.827 1.00 86.00 205 PHE A O 1
ATOM 1733 N N . ILE A 1 206 ? -15.821 6.598 17.910 1.00 85.44 206 ILE A N 1
ATOM 1734 C CA . ILE A 1 206 ? -17.206 6.344 18.349 1.00 85.44 206 ILE A CA 1
ATOM 1735 C C . ILE A 1 206 ? -17.397 4.870 18.687 1.00 85.44 206 ILE A C 1
ATOM 1737 O O . ILE A 1 206 ? -17.875 4.542 19.772 1.00 85.44 206 ILE A O 1
ATOM 1741 N N . THR A 1 207 ? -16.994 3.987 17.773 1.00 80.25 207 THR A N 1
ATOM 1742 C CA . THR A 1 207 ? -17.089 2.536 17.979 1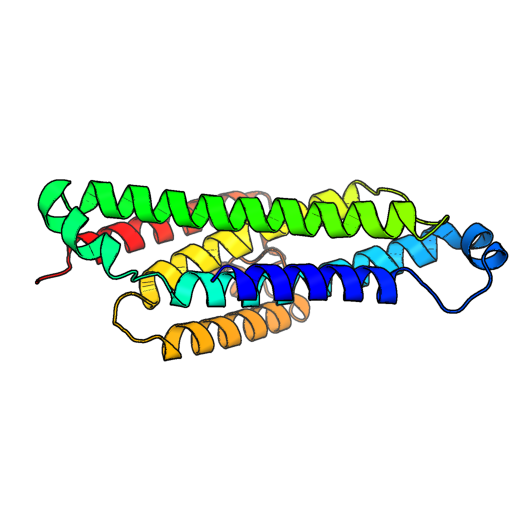.00 80.25 207 THR A CA 1
ATOM 1743 C C . THR A 1 207 ? -16.283 2.098 19.200 1.00 80.25 207 THR A C 1
ATOM 1745 O O . THR A 1 207 ? -16.708 1.200 19.917 1.00 80.25 207 THR A O 1
ATOM 1748 N N . PHE A 1 208 ? -15.168 2.775 19.512 1.00 76.38 208 PHE A N 1
ATOM 1749 C CA . PHE A 1 208 ? -14.387 2.496 20.717 1.00 76.38 208 PHE A CA 1
ATOM 1750 C C . PHE A 1 208 ? -14.987 2.989 22.021 1.00 76.38 208 PHE A C 1
ATOM 1752 O O . PHE A 1 208 ? -14.816 2.343 23.056 1.00 76.38 208 PHE A O 1
ATOM 1759 N N . LEU A 1 209 ? -15.660 4.129 22.000 1.00 73.69 209 LEU A N 1
ATOM 1760 C CA . LEU A 1 209 ? -16.212 4.730 23.207 1.00 73.69 209 LEU A CA 1
ATOM 1761 C C . LEU A 1 209 ? -17.567 4.125 23.590 1.00 73.69 209 LEU A C 1
ATOM 1763 O O . LEU A 1 209 ? -17.798 3.922 24.781 1.00 73.69 209 LEU A O 1
ATOM 1767 N N . ASN A 1 210 ? -18.405 3.782 22.606 1.00 71.94 210 ASN A N 1
ATOM 1768 C CA . ASN A 1 210 ? -19.758 3.239 22.807 1.00 71.94 210 ASN A CA 1
ATOM 1769 C C . ASN A 1 210 ? -19.804 1.741 23.149 1.00 71.94 210 ASN A C 1
ATOM 1771 O O . ASN A 1 210 ? -20.881 1.157 23.239 1.00 71.94 210 ASN A O 1
ATOM 1775 N N . GLU A 1 211 ? -18.653 1.103 23.330 1.00 64.12 211 GLU A N 1
ATOM 1776 C CA . GLU A 1 211 ? -18.586 -0.305 23.697 1.00 64.12 211 GLU A CA 1
ATOM 1777 C C . GLU A 1 211 ? -19.054 -0.488 25.154 1.00 64.12 211 GLU A C 1
ATOM 1779 O O . GLU A 1 211 ? -18.367 -0.104 26.105 1.00 64.12 211 GLU A O 1
ATOM 1784 N N . ASN A 1 212 ? -20.249 -1.043 25.348 1.00 52.06 212 ASN A N 1
ATOM 1785 C CA . ASN A 1 212 ? -20.703 -1.493 26.663 1.00 52.06 212 ASN A CA 1
ATOM 1786 C C . ASN A 1 212 ? -19.977 -2.807 27.000 1.00 52.06 212 ASN A C 1
ATOM 1788 O O . ASN A 1 212 ? -19.865 -3.672 26.134 1.00 52.06 212 ASN A O 1
ATOM 1792 N N . ILE A 1 213 ? -19.439 -2.917 28.224 1.00 51.12 213 ILE A N 1
ATOM 1793 C CA . ILE A 1 213 ? -18.865 -4.177 28.744 1.00 51.12 213 ILE A CA 1
ATOM 1794 C C . ILE A 1 213 ? -19.990 -5.192 28.909 1.00 51.12 213 ILE A C 1
ATOM 1796 O O . ILE A 1 213 ? -21.041 -4.775 29.446 1.00 51.12 213 ILE A O 1
#

Foldseek 3Di:
DVVLLVVLLVVLLVVLQVLLDDVDDLVVCVVPLPVSQVSSLVVSLVVCLLSLLVSLLVVLLCLPDVVLVVVCVPPPQLVSLVVSLVVSLVVSVVSLVSSVVSNQPNSVVNHPSHDDDVVSVVLSVLQSLVSLLLNLVSLLPSVVVPSVVSVVVSVVSVVLLVVLQVDQDQVSCLVPVHSSHPLVVDPVSVVSSVVSSVVSSVSSSVSRVPDDD

Sequence (213 aa):
MRIIILIVLLLVSMLSIVISIPGTSQSEMFLNNNLYNQEYHGRIMMIIRYILMFTISLILIEHDAQFIKPLIAYFKRGKIAFYKLIFYLLIVLWLIIIIYSIVIVIPFVTTSYYQFDINYFKEFIKLIPDYIIMTLLLLILIRDNRKGLSFLILIVFVVITFIQEDNDKIIFGYLIPLSNCKIYEYTLGYFYLICYIMLLVYIYFITFLNENI

Radius of gyration: 19.58 Å; chains: 1; bounding box: 45×34×59 Å

pLDDT: mean 80.85, std 8.85, range [51.12, 92.75]

Secondary structure (DSSP, 8-state):
-HHHHHHHHHHHHHHHHHHH--SS-HHHHHHTHHHHHHHHHHHHHHHHHHHHHHHHHHHHHT---TTHHHHHHHH-HHHHHHHHHHHHHHHHHHHHHHHHHHHHHHHHHH-SS----HHHHHHHHHHHHHHHHHHHHHHHHHTTS-HHHHHHHHHHHHHHHHHHHH---THHHHHS--TTSGGGGSHHHHHHHHHHHHHHHHHHHHHHHS---